Protein AF-E2CDB0-F1 (afdb_monomer_lite)

pLDDT: mean 81.94, std 14.61, range [42.41, 98.56]

Structure (mmCIF, N/CA/C/O backbone):
data_AF-E2CDB0-F1
#
_entry.id   AF-E2CDB0-F1
#
loop_
_atom_site.group_PDB
_atom_site.id
_atom_site.type_symbol
_atom_site.label_atom_id
_atom_site.label_alt_id
_atom_site.label_comp_id
_atom_site.label_asym_id
_atom_site.label_entity_id
_atom_site.label_seq_id
_atom_site.pdbx_PDB_ins_code
_atom_site.Cartn_x
_atom_site.Cartn_y
_atom_site.Cartn_z
_atom_site.occupancy
_atom_site.B_iso_or_equiv
_atom_site.auth_seq_id
_atom_site.auth_comp_id
_atom_site.auth_asym_id
_atom_site.auth_atom_id
_atom_site.pdbx_PDB_model_num
ATOM 1 N N . MET A 1 1 ? 49.237 4.835 -68.706 1.00 43.69 1 MET A N 1
ATOM 2 C CA . MET A 1 1 ? 50.693 5.049 -68.544 1.00 43.69 1 MET A CA 1
ATOM 3 C C . MET A 1 1 ? 51.095 4.538 -67.174 1.00 43.69 1 MET A C 1
ATOM 5 O O . MET A 1 1 ? 50.512 4.993 -66.194 1.00 43.69 1 MET A O 1
ATOM 9 N N . GLY A 1 2 ? 52.019 3.577 -67.104 1.00 42.41 2 GLY A N 1
ATOM 10 C CA . GLY A 1 2 ? 52.504 3.038 -65.833 1.00 42.41 2 GLY A CA 1
ATOM 11 C C . GLY A 1 2 ? 53.329 4.061 -65.054 1.00 42.41 2 GLY A C 1
ATOM 12 O O . GLY A 1 2 ? 53.995 4.917 -65.638 1.00 42.41 2 GLY A O 1
ATOM 13 N N . ILE A 1 3 ? 53.294 3.987 -63.723 1.00 48.88 3 ILE A N 1
ATOM 14 C CA . ILE A 1 3 ? 54.159 4.819 -62.881 1.00 48.88 3 ILE A CA 1
ATOM 15 C C . ILE A 1 3 ? 55.584 4.281 -63.005 1.00 48.88 3 ILE A C 1
ATOM 17 O O . ILE A 1 3 ? 55.926 3.254 -62.418 1.00 48.88 3 ILE A O 1
ATOM 21 N N . ARG A 1 4 ? 56.432 4.987 -63.754 1.00 46.09 4 ARG A N 1
ATOM 22 C CA . ARG A 1 4 ? 57.872 4.733 -63.767 1.00 46.09 4 ARG A CA 1
ATOM 23 C C . ARG A 1 4 ? 58.448 5.233 -62.445 1.00 46.09 4 ARG A C 1
ATOM 25 O O . ARG A 1 4 ? 58.632 6.432 -62.262 1.00 46.09 4 ARG A O 1
ATOM 32 N N . THR A 1 5 ? 58.697 4.329 -61.500 1.00 46.00 5 THR A N 1
ATOM 33 C CA . THR A 1 5 ? 59.447 4.672 -60.284 1.00 46.00 5 THR A CA 1
ATOM 34 C C . THR A 1 5 ? 60.906 4.825 -60.696 1.00 46.00 5 THR A C 1
ATOM 36 O O . THR A 1 5 ? 61.612 3.840 -60.847 1.00 46.00 5 THR A O 1
ATOM 39 N N . SER A 1 6 ? 61.327 6.050 -60.994 1.00 44.75 6 SER A N 1
ATOM 40 C CA . SER A 1 6 ? 62.613 6.332 -61.642 1.00 44.75 6 SER A CA 1
ATOM 41 C C . SER A 1 6 ? 63.763 6.643 -60.683 1.00 44.75 6 SER A C 1
ATOM 43 O O . SER A 1 6 ? 64.770 7.168 -61.138 1.00 44.75 6 SER A O 1
ATOM 45 N N . HIS A 1 7 ? 63.633 6.365 -59.386 1.00 45.78 7 HIS A N 1
ATOM 46 C CA . HIS A 1 7 ? 64.672 6.701 -58.413 1.00 45.78 7 HIS A CA 1
ATOM 47 C C . HIS A 1 7 ? 64.758 5.640 -57.311 1.00 45.78 7 HIS A C 1
ATOM 49 O O . HIS A 1 7 ? 64.048 5.705 -56.306 1.00 45.78 7 HIS A O 1
ATOM 55 N N . LEU A 1 8 ? 65.644 4.656 -57.478 1.00 49.94 8 LEU A N 1
ATOM 56 C CA . LEU A 1 8 ? 66.389 4.148 -56.329 1.00 49.94 8 LEU A CA 1
ATOM 57 C C . LEU A 1 8 ? 67.452 5.202 -56.009 1.00 49.94 8 LEU A C 1
ATOM 59 O O . LEU A 1 8 ? 68.507 5.224 -56.640 1.00 49.94 8 LEU A O 1
ATOM 63 N N . ASP A 1 9 ? 67.168 6.102 -55.065 1.00 53.47 9 ASP A N 1
ATOM 64 C CA . ASP A 1 9 ? 68.184 7.038 -54.581 1.00 53.47 9 ASP A CA 1
ATOM 65 C C . ASP A 1 9 ? 69.344 6.225 -54.001 1.00 53.47 9 ASP A C 1
ATOM 67 O O . ASP A 1 9 ? 69.224 5.574 -52.959 1.00 53.47 9 ASP A O 1
ATOM 71 N N . VAL A 1 10 ? 70.476 6.226 -54.709 1.00 53.28 10 VAL A N 1
ATOM 72 C CA . VAL A 1 10 ? 71.717 5.658 -54.191 1.00 53.28 10 VAL A CA 1
ATOM 73 C C . VAL A 1 10 ? 72.122 6.537 -53.021 1.00 53.28 10 VAL A C 1
ATOM 75 O O . VAL A 1 10 ? 72.591 7.660 -53.194 1.00 53.28 10 VAL A O 1
ATOM 78 N N . VAL A 1 11 ? 71.881 6.044 -51.811 1.00 52.31 11 VAL A N 1
ATOM 79 C CA . VAL A 1 11 ? 72.285 6.732 -50.589 1.00 52.31 11 VAL A CA 1
ATOM 80 C C . VAL A 1 11 ? 73.816 6.881 -50.639 1.00 52.31 11 VAL A C 1
ATOM 82 O O . VAL A 1 11 ? 74.491 5.868 -50.840 1.00 52.31 11 VAL A O 1
ATOM 85 N N . PRO A 1 12 ? 74.395 8.083 -50.443 1.00 56.91 12 PRO A N 1
ATOM 86 C CA . PRO A 1 12 ? 75.826 8.369 -50.662 1.00 56.91 12 PRO A CA 1
ATOM 87 C C . PRO A 1 12 ? 76.793 7.655 -49.695 1.00 56.91 12 PRO A C 1
ATOM 89 O O . PRO A 1 12 ? 77.958 8.014 -49.592 1.00 56.91 12 PRO A O 1
ATOM 92 N N . ILE A 1 13 ? 76.309 6.662 -48.951 1.00 55.59 13 ILE A N 1
ATOM 93 C CA . ILE A 1 13 ? 77.071 5.850 -47.998 1.00 55.59 13 ILE A CA 1
ATOM 94 C C . ILE A 1 13 ? 77.613 4.569 -48.671 1.00 55.59 13 ILE A C 1
ATOM 96 O O . ILE A 1 13 ? 78.476 3.899 -48.111 1.00 55.59 13 ILE A O 1
ATOM 100 N N . LEU A 1 14 ? 77.133 4.216 -49.871 1.00 56.69 14 LEU A N 1
ATOM 101 C CA . LEU A 1 14 ? 77.542 3.021 -50.616 1.00 56.69 14 LEU A CA 1
ATOM 102 C C . LEU A 1 14 ? 78.081 3.406 -52.000 1.00 56.69 14 LEU A C 1
ATOM 104 O O . LEU A 1 14 ? 77.301 3.643 -52.917 1.00 56.69 14 LEU A O 1
ATOM 108 N N . ASP A 1 15 ? 79.405 3.416 -52.164 1.00 68.75 15 ASP A N 1
ATOM 109 C CA . ASP A 1 15 ? 80.052 3.633 -53.470 1.00 68.75 15 ASP A CA 1
ATOM 110 C C . ASP A 1 15 ? 80.156 2.331 -54.279 1.00 68.75 15 ASP A C 1
ATOM 112 O O . ASP A 1 15 ? 79.937 2.300 -55.495 1.00 68.75 15 ASP A O 1
ATOM 116 N N . GLU A 1 16 ? 80.440 1.220 -53.595 1.00 76.38 16 GLU A N 1
ATOM 117 C CA . GLU A 1 16 ? 80.703 -0.079 -54.206 1.00 76.38 16 GLU A CA 1
ATOM 118 C C . GLU A 1 16 ? 80.021 -1.213 -53.434 1.00 76.38 16 GLU A C 1
ATOM 120 O O . GLU A 1 16 ? 79.973 -1.232 -52.205 1.00 76.38 16 GLU A O 1
ATOM 125 N N . VAL A 1 17 ? 79.516 -2.195 -54.176 1.00 71.94 17 VAL A N 1
ATOM 126 C CA . VAL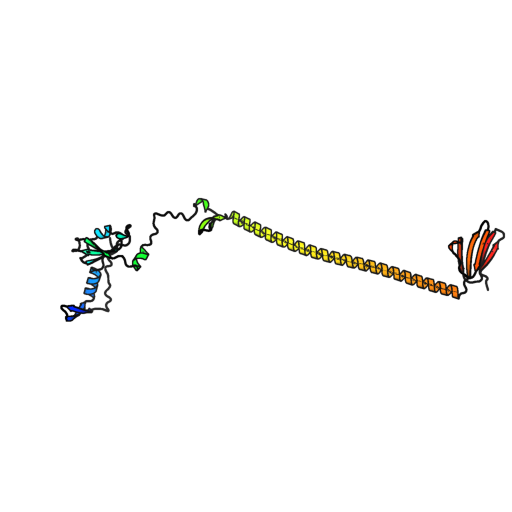 A 1 17 ? 78.989 -3.451 -53.648 1.00 71.94 17 VAL A CA 1
ATOM 127 C C . VAL A 1 17 ? 79.971 -4.560 -53.989 1.00 71.94 17 VAL A C 1
ATOM 129 O O . VAL A 1 17 ? 80.285 -4.803 -55.157 1.00 71.94 17 VAL A O 1
ATOM 132 N N . ILE A 1 18 ? 80.454 -5.241 -52.953 1.00 76.56 18 ILE A N 1
ATOM 133 C CA . ILE A 1 18 ? 81.355 -6.381 -53.085 1.00 76.56 18 ILE A CA 1
ATOM 134 C C . ILE A 1 18 ? 80.515 -7.656 -53.056 1.00 76.56 18 ILE A C 1
ATOM 136 O O . ILE A 1 18 ? 79.837 -7.946 -52.073 1.00 76.56 18 ILE A O 1
ATOM 140 N N . GLY A 1 19 ? 80.562 -8.418 -54.144 1.00 72.00 19 GLY A N 1
ATOM 141 C CA . GLY A 1 19 ? 79.905 -9.713 -54.269 1.00 72.00 19 GLY A CA 1
ATOM 142 C C . GLY A 1 19 ? 80.900 -10.828 -54.564 1.00 72.00 19 GLY A C 1
ATOM 143 O O . GLY A 1 19 ? 82.029 -10.596 -54.998 1.00 72.00 19 GLY A O 1
ATOM 144 N N . HIS A 1 20 ? 80.463 -12.067 -54.372 1.00 72.69 20 HIS A N 1
ATOM 145 C CA . HIS A 1 20 ? 81.196 -13.242 -54.829 1.00 72.69 20 HIS A CA 1
ATOM 146 C C . HIS A 1 20 ? 80.508 -13.795 -56.076 1.00 72.69 20 HIS A C 1
ATOM 148 O O . HIS A 1 20 ? 79.338 -14.165 -56.023 1.00 72.69 20 HIS A O 1
ATOM 154 N N . ALA A 1 21 ? 81.230 -13.844 -57.194 1.00 68.88 21 ALA A N 1
ATOM 155 C CA . ALA A 1 21 ? 80.777 -14.502 -58.411 1.00 68.88 21 ALA A CA 1
ATOM 156 C C . ALA A 1 21 ? 81.556 -15.804 -58.594 1.00 68.88 21 ALA A C 1
ATOM 158 O O . ALA A 1 21 ? 82.783 -15.824 -58.480 1.00 68.88 21 ALA A O 1
ATOM 159 N N . GLU A 1 22 ? 80.852 -16.889 -58.891 1.00 64.38 22 GLU A N 1
ATOM 160 C CA . GLU A 1 22 ? 81.470 -18.153 -59.270 1.00 64.38 22 GLU A CA 1
ATOM 161 C C . GLU A 1 22 ? 81.367 -18.312 -60.785 1.00 64.38 22 GLU A C 1
ATOM 163 O O . GLU A 1 22 ? 80.271 -18.334 -61.342 1.00 64.38 22 GLU A O 1
ATOM 168 N N . VAL A 1 23 ? 82.513 -18.380 -61.462 1.00 65.75 23 VAL A N 1
ATOM 169 C CA . VAL A 1 23 ? 82.574 -18.596 -62.913 1.00 65.75 23 VAL A CA 1
ATOM 170 C C . VAL A 1 23 ? 83.454 -19.811 -63.157 1.00 65.75 23 VAL A C 1
ATOM 172 O O . VAL A 1 23 ? 84.620 -19.820 -62.768 1.00 65.75 23 VAL A O 1
ATOM 175 N N . ALA A 1 24 ? 82.878 -20.847 -63.771 1.00 56.31 24 ALA A N 1
ATOM 176 C CA . ALA A 1 24 ? 83.547 -22.121 -64.052 1.00 56.31 24 ALA A CA 1
ATOM 177 C C . ALA A 1 24 ? 84.202 -22.779 -62.812 1.00 56.31 24 ALA A C 1
ATOM 179 O O . ALA A 1 24 ? 85.317 -23.283 -62.890 1.00 56.31 24 ALA A O 1
ATOM 180 N N . GLY A 1 25 ? 83.518 -22.759 -61.660 1.00 60.88 25 GLY A N 1
ATOM 181 C CA . GLY A 1 25 ? 83.974 -23.409 -60.421 1.00 60.88 25 GLY A CA 1
ATOM 182 C C . GLY A 1 25 ? 84.999 -22.618 -59.598 1.00 60.88 25 GLY A C 1
ATOM 183 O O . GLY A 1 25 ? 85.426 -23.076 -58.539 1.00 60.88 25 GLY A O 1
ATOM 184 N N . HIS A 1 26 ? 85.391 -21.419 -60.042 1.00 53.47 26 HIS A N 1
ATOM 185 C CA . HIS A 1 26 ? 86.288 -20.539 -59.295 1.00 53.47 26 HIS A CA 1
ATOM 186 C C . HIS A 1 26 ? 85.526 -19.357 -58.693 1.00 53.47 26 HIS A C 1
ATOM 188 O O . HIS A 1 26 ? 84.848 -18.609 -59.401 1.00 53.47 26 HIS A O 1
ATOM 194 N N . LYS A 1 27 ? 85.675 -19.164 -57.377 1.00 72.38 27 LYS A N 1
ATOM 195 C CA . LYS A 1 27 ? 85.090 -18.035 -56.644 1.00 72.38 27 LYS A CA 1
ATOM 196 C C . LYS A 1 27 ? 85.964 -16.798 -56.819 1.00 72.38 27 LYS A C 1
ATOM 198 O O . LYS A 1 27 ? 87.122 -16.787 -56.406 1.00 72.38 27 LYS A O 1
ATOM 203 N N . LYS A 1 28 ? 85.400 -15.750 -57.411 1.00 72.50 28 LYS A N 1
ATOM 204 C CA . LYS A 1 28 ? 86.042 -14.451 -57.609 1.00 72.50 28 LYS A CA 1
ATOM 205 C C . LYS A 1 28 ? 85.259 -13.377 -56.867 1.00 72.50 28 LYS A C 1
ATOM 207 O O . LYS A 1 28 ? 84.038 -13.295 -56.981 1.00 72.50 28 LYS A O 1
ATOM 212 N N . THR A 1 29 ? 85.965 -12.526 -56.133 1.00 73.56 29 THR A N 1
ATOM 213 C CA . THR A 1 29 ? 85.379 -11.297 -55.595 1.00 73.56 29 THR A CA 1
ATOM 214 C C . THR A 1 29 ? 85.184 -10.308 -56.738 1.00 73.56 29 THR A C 1
ATOM 216 O O . THR A 1 29 ? 86.124 -10.001 -57.474 1.00 73.56 29 THR A O 1
ATOM 219 N N . VAL A 1 30 ? 83.953 -9.842 -56.914 1.00 74.06 30 VAL A N 1
ATOM 220 C CA . VAL A 1 30 ? 83.576 -8.848 -57.915 1.00 74.06 30 VAL A CA 1
ATOM 221 C C . VAL A 1 30 ? 83.142 -7.595 -57.180 1.00 74.06 30 VAL A C 1
ATOM 223 O O . VAL A 1 30 ? 82.311 -7.652 -56.279 1.00 74.06 30 VAL A O 1
ATOM 226 N N . VAL A 1 31 ? 83.714 -6.469 -57.584 1.00 77.75 31 VAL A N 1
ATOM 227 C CA . VAL A 1 31 ? 83.335 -5.150 -57.092 1.00 77.75 31 VAL A CA 1
ATOM 228 C C . VAL A 1 31 ? 82.483 -4.493 -58.170 1.00 77.75 31 VAL A C 1
ATOM 230 O O . VAL A 1 31 ? 82.889 -4.429 -59.334 1.00 77.75 31 VAL A O 1
ATOM 233 N N . MET A 1 32 ? 81.274 -4.075 -57.808 1.00 74.81 32 MET A N 1
ATOM 234 C CA . MET A 1 32 ? 80.347 -3.384 -58.699 1.00 74.81 32 MET A CA 1
ATOM 235 C C . MET A 1 32 ? 80.022 -2.006 -58.116 1.00 74.81 32 MET A C 1
ATOM 237 O O . MET A 1 32 ? 79.610 -1.946 -56.960 1.00 74.81 32 MET A O 1
ATOM 241 N N . PRO A 1 33 ? 80.131 -0.912 -58.892 1.00 78.19 33 PRO A N 1
ATOM 242 C CA . PRO A 1 33 ? 79.673 0.396 -58.437 1.00 78.19 33 PRO A CA 1
ATOM 243 C C . PRO A 1 33 ? 78.193 0.347 -58.046 1.00 78.19 33 PRO A C 1
ATOM 245 O O . PRO A 1 33 ? 77.377 -0.200 -58.796 1.00 78.19 33 PRO A O 1
ATOM 248 N N . ALA A 1 34 ? 77.829 0.937 -56.908 1.00 69.00 34 ALA A N 1
ATOM 249 C CA . ALA A 1 34 ? 76.449 0.946 -56.421 1.00 69.00 34 ALA A CA 1
ATOM 250 C C . ALA A 1 34 ? 75.489 1.604 -57.429 1.00 69.00 34 ALA A C 1
ATOM 252 O O . ALA A 1 34 ? 74.370 1.137 -57.617 1.00 69.00 34 ALA A O 1
ATOM 253 N N . THR A 1 35 ? 75.965 2.606 -58.174 1.00 67.00 35 THR A N 1
ATOM 254 C CA . THR A 1 35 ? 75.236 3.243 -59.285 1.00 67.00 35 THR A CA 1
ATOM 255 C C . THR A 1 35 ? 74.919 2.276 -60.424 1.00 67.00 35 THR A C 1
ATOM 257 O O . THR A 1 35 ? 73.844 2.340 -61.017 1.00 67.00 35 THR A O 1
ATOM 260 N N . LYS A 1 36 ? 75.820 1.330 -60.714 1.00 69.56 36 LYS A N 1
ATOM 261 C CA . LYS A 1 36 ? 75.608 0.299 -61.735 1.00 69.56 36 LYS A CA 1
ATOM 262 C C . LYS A 1 36 ? 74.617 -0.762 -61.259 1.00 69.56 36 LYS A C 1
ATOM 264 O O . LYS A 1 36 ? 73.801 -1.214 -62.057 1.00 69.56 36 LYS A O 1
ATOM 269 N N . LEU A 1 37 ? 74.659 -1.130 -59.978 1.00 68.12 37 LEU A N 1
ATOM 270 C CA . LEU A 1 37 ? 73.678 -2.038 -59.381 1.00 68.12 37 LEU A CA 1
ATOM 271 C C . LEU A 1 37 ? 72.282 -1.402 -59.336 1.00 68.12 37 LEU A C 1
ATOM 273 O O . LEU A 1 37 ? 71.312 -2.047 -59.723 1.00 68.12 37 LEU A O 1
ATOM 277 N N . ALA A 1 38 ? 72.186 -0.136 -58.926 1.00 64.06 38 ALA A N 1
ATOM 278 C CA . ALA A 1 38 ? 70.939 0.624 -58.933 1.00 64.06 38 ALA A CA 1
ATOM 279 C C . ALA A 1 38 ? 70.366 0.734 -60.351 1.00 64.06 38 ALA A C 1
ATOM 281 O O . ALA A 1 38 ? 69.209 0.392 -60.557 1.00 64.06 38 ALA A O 1
ATOM 282 N N . ALA A 1 39 ? 71.194 1.053 -61.353 1.00 62.44 39 ALA A N 1
ATOM 283 C CA . ALA A 1 39 ? 70.768 1.057 -62.752 1.00 62.44 39 ALA A CA 1
ATOM 284 C C . ALA A 1 39 ? 70.278 -0.323 -63.239 1.00 62.44 39 ALA A C 1
ATOM 286 O O . ALA A 1 39 ? 69.342 -0.398 -64.032 1.00 62.44 39 ALA A O 1
ATOM 287 N N . GLN A 1 40 ? 70.875 -1.425 -62.768 1.00 64.06 40 GLN A N 1
ATOM 288 C CA . GLN A 1 40 ? 70.416 -2.782 -63.095 1.00 64.06 40 GLN A CA 1
ATOM 289 C C . GLN A 1 40 ? 69.112 -3.168 -62.382 1.00 64.06 40 GLN A C 1
ATOM 291 O O . GLN A 1 40 ? 68.288 -3.876 -62.963 1.00 64.06 40 GLN A O 1
ATOM 296 N N . LEU A 1 41 ? 68.913 -2.714 -61.144 1.00 63.12 41 LEU A N 1
ATOM 297 C CA . LEU A 1 41 ? 67.670 -2.904 -60.393 1.00 63.12 41 LEU A CA 1
ATOM 298 C C . LEU A 1 41 ? 66.531 -2.066 -60.984 1.00 63.12 41 LEU A C 1
ATOM 300 O O . LEU A 1 41 ? 65.440 -2.594 -61.188 1.00 63.12 41 LEU A O 1
ATOM 304 N N . ASP A 1 42 ? 66.804 -0.814 -61.349 1.00 60.22 42 ASP A N 1
ATOM 305 C CA . ASP A 1 42 ? 65.853 0.063 -62.035 1.00 60.22 42 ASP A CA 1
ATOM 306 C C . ASP A 1 42 ? 65.497 -0.471 -63.426 1.00 60.22 42 ASP A C 1
ATOM 308 O O . ASP A 1 42 ? 64.334 -0.439 -63.816 1.00 60.22 42 ASP A O 1
ATOM 312 N N . ALA A 1 43 ? 66.458 -1.049 -64.156 1.00 58.69 43 ALA A N 1
ATOM 313 C CA . ALA A 1 43 ? 66.184 -1.710 -65.433 1.00 58.69 43 ALA A CA 1
ATOM 314 C C . ALA A 1 43 ? 65.295 -2.960 -65.292 1.00 58.69 43 ALA A C 1
ATOM 316 O O . ALA A 1 43 ? 64.597 -3.327 -66.236 1.00 58.69 43 ALA A O 1
ATOM 317 N N . ARG A 1 44 ? 65.305 -3.621 -64.126 1.00 60.12 44 ARG A N 1
ATOM 318 C CA . ARG A 1 44 ? 64.445 -4.780 -63.840 1.00 60.12 44 ARG A CA 1
ATOM 319 C C . ARG A 1 44 ? 63.061 -4.400 -63.323 1.00 60.12 44 ARG A C 1
ATOM 321 O O . ARG A 1 44 ? 62.147 -5.215 -63.426 1.00 60.12 44 ARG A O 1
ATOM 328 N N . ARG A 1 45 ? 62.885 -3.193 -62.785 1.00 65.50 45 ARG A N 1
ATOM 329 C CA . ARG A 1 45 ? 61.608 -2.731 -62.234 1.00 65.50 45 ARG A CA 1
ATOM 330 C C . ARG A 1 45 ? 60.705 -2.232 -63.364 1.00 65.50 45 ARG A C 1
ATOM 332 O O . ARG A 1 45 ? 60.894 -1.138 -63.880 1.00 65.50 45 ARG A O 1
ATOM 339 N N . GLY A 1 46 ? 59.740 -3.050 -63.764 1.00 65.81 46 GLY A N 1
ATOM 340 C CA . GLY A 1 46 ? 58.728 -2.700 -64.757 1.00 65.81 46 GLY A CA 1
ATOM 341 C C . GLY A 1 46 ? 57.516 -1.970 -64.160 1.00 65.81 46 GLY A C 1
ATOM 342 O O . GLY A 1 46 ? 57.486 -1.658 -62.964 1.00 65.81 46 GLY A O 1
ATOM 343 N N . PRO A 1 47 ? 56.505 -1.674 -64.992 1.00 73.94 47 PRO A N 1
ATOM 344 C CA . PRO A 1 47 ? 55.346 -0.887 -64.601 1.00 73.94 47 PRO A CA 1
ATOM 345 C C . PRO A 1 47 ? 54.381 -1.683 -63.712 1.00 73.94 47 PRO A C 1
ATOM 347 O O . PRO A 1 47 ? 54.235 -2.901 -63.835 1.00 73.94 47 PRO A O 1
ATOM 350 N N . SER A 1 48 ? 53.657 -0.967 -62.852 1.00 74.12 48 SER A N 1
ATOM 351 C CA . SER A 1 48 ? 52.461 -1.483 -62.175 1.00 74.12 48 SER A CA 1
ATOM 352 C C . SER A 1 48 ? 51.222 -0.941 -62.884 1.00 74.12 48 SER A C 1
ATOM 354 O O . SER A 1 48 ? 50.996 0.271 -62.873 1.00 74.12 48 SER A O 1
ATOM 356 N N . LEU A 1 49 ? 50.430 -1.816 -63.503 1.00 78.50 49 LEU A N 1
ATOM 357 C CA . LEU A 1 49 ? 49.284 -1.456 -64.347 1.00 78.50 49 LEU A CA 1
ATOM 358 C C . LEU A 1 49 ? 48.004 -2.154 -63.900 1.00 78.50 49 LEU A C 1
ATOM 360 O O . LEU A 1 49 ? 48.042 -3.222 -63.286 1.00 78.50 49 LEU A O 1
ATOM 364 N N . ALA A 1 50 ? 46.863 -1.525 -64.184 1.00 72.69 50 ALA A N 1
ATOM 365 C CA . ALA A 1 50 ? 45.577 -2.061 -63.775 1.00 72.69 50 ALA A CA 1
ATOM 366 C C . ALA A 1 50 ? 45.223 -3.284 -64.627 1.00 72.69 50 ALA A C 1
ATOM 368 O O . ALA A 1 50 ? 44.863 -4.306 -64.062 1.00 72.69 50 ALA A O 1
ATOM 369 N N . THR A 1 51 ? 45.402 -3.238 -65.947 1.00 83.38 51 THR A N 1
ATOM 370 C CA . THR A 1 51 ? 44.982 -4.328 -66.850 1.00 83.38 51 THR A CA 1
ATOM 371 C C . THR A 1 51 ? 46.137 -4.928 -67.650 1.00 83.38 51 THR A C 1
ATOM 373 O O . THR A 1 51 ? 47.160 -4.278 -67.875 1.00 83.38 51 THR A O 1
ATOM 376 N N . LEU A 1 52 ? 45.976 -6.172 -68.116 1.00 85.19 52 LEU A N 1
ATOM 377 C CA . LEU A 1 52 ? 46.966 -6.811 -68.992 1.00 85.19 52 LEU A CA 1
ATOM 378 C C . LEU A 1 52 ? 47.063 -6.096 -70.348 1.00 85.19 52 LEU A C 1
ATOM 380 O O . LEU A 1 52 ? 48.153 -5.956 -70.888 1.00 85.19 52 LEU A O 1
ATOM 384 N N . ALA A 1 53 ? 45.946 -5.577 -70.862 1.00 87.12 53 ALA A N 1
ATOM 385 C CA . ALA A 1 53 ? 45.919 -4.843 -72.126 1.00 87.12 53 ALA A CA 1
ATOM 386 C C . ALA A 1 53 ? 46.768 -3.559 -72.078 1.00 87.12 53 ALA A C 1
ATOM 388 O O . ALA A 1 53 ? 47.466 -3.236 -73.037 1.00 87.12 53 ALA A O 1
ATOM 389 N N . GLU A 1 54 ? 46.754 -2.840 -70.950 1.00 86.69 54 GLU A N 1
ATOM 390 C CA . GLU A 1 54 ? 47.637 -1.685 -70.749 1.00 86.69 54 GLU A CA 1
ATOM 391 C C . GLU A 1 54 ? 49.109 -2.094 -70.736 1.00 86.69 54 GLU A C 1
ATOM 393 O O . GLU A 1 54 ? 49.950 -1.363 -71.255 1.00 86.69 54 GLU A O 1
ATOM 398 N N . LEU A 1 55 ? 49.421 -3.254 -70.151 1.00 87.62 55 LEU A N 1
ATOM 399 C CA . LEU A 1 55 ? 50.782 -3.773 -70.114 1.00 87.62 55 LEU A CA 1
ATOM 400 C C . LEU A 1 55 ? 51.267 -4.185 -71.507 1.00 87.62 55 LEU A C 1
ATOM 402 O O . LEU A 1 55 ? 52.384 -3.854 -71.891 1.00 87.62 55 LEU A O 1
ATOM 406 N N . GLU A 1 56 ? 50.426 -4.864 -72.283 1.00 87.88 56 GLU A N 1
ATOM 407 C CA . GLU A 1 56 ? 50.732 -5.261 -73.661 1.00 87.88 56 GLU A CA 1
ATOM 408 C C . GLU A 1 56 ? 50.922 -4.059 -74.596 1.00 87.88 56 GLU A C 1
ATOM 410 O O . GLU A 1 56 ? 51.698 -4.149 -75.546 1.00 87.88 56 GLU A O 1
ATOM 415 N N . ALA A 1 57 ? 50.270 -2.929 -74.308 1.00 87.81 57 ALA A N 1
ATOM 416 C CA . ALA A 1 57 ? 50.480 -1.674 -75.025 1.00 87.81 57 ALA A CA 1
ATOM 417 C C . ALA A 1 57 ? 51.770 -0.938 -74.605 1.00 87.81 57 ALA A C 1
ATOM 419 O O . ALA A 1 57 ? 52.315 -0.164 -75.391 1.00 87.81 57 ALA A O 1
ATOM 420 N N . ASP A 1 58 ? 52.272 -1.170 -73.388 1.00 85.69 58 ASP A N 1
ATOM 421 C CA . ASP A 1 58 ? 53.459 -0.517 -72.827 1.00 85.69 58 ASP A CA 1
ATOM 422 C C . ASP A 1 58 ? 54.715 -1.380 -73.062 1.00 85.69 58 ASP A C 1
ATOM 424 O O . ASP A 1 58 ? 55.166 -2.148 -72.205 1.00 85.69 58 ASP A O 1
ATOM 428 N N . LEU A 1 59 ? 55.260 -1.305 -74.284 1.00 85.12 59 LEU A N 1
ATOM 429 C CA . LEU A 1 59 ? 56.419 -2.100 -74.724 1.00 85.12 59 LEU A CA 1
ATOM 430 C C . LEU A 1 59 ? 57.765 -1.378 -74.594 1.00 85.12 59 LEU A C 1
ATOM 432 O O . LEU A 1 59 ? 58.796 -1.984 -74.881 1.00 85.12 59 LEU A O 1
ATOM 436 N N . ASP A 1 60 ? 57.793 -0.131 -74.125 1.00 84.06 60 ASP A N 1
ATOM 437 C CA . ASP A 1 60 ? 59.006 0.703 -74.064 1.00 84.06 60 ASP A CA 1
ATOM 438 C C . ASP A 1 60 ? 59.997 0.279 -72.959 1.00 84.06 60 ASP A C 1
ATOM 440 O O . ASP A 1 60 ? 60.998 0.948 -72.688 1.00 84.06 60 ASP A O 1
ATOM 444 N N . TRP A 1 61 ? 59.778 -0.886 -72.355 1.00 82.50 61 TRP A N 1
ATOM 445 C CA . TRP A 1 61 ? 60.611 -1.471 -71.313 1.00 82.50 61 TRP A CA 1
ATOM 446 C C . TRP A 1 61 ? 61.678 -2.390 -71.904 1.00 82.50 61 TRP A C 1
ATOM 448 O O . TRP A 1 61 ? 61.450 -3.092 -72.887 1.00 82.50 61 TRP A O 1
ATOM 458 N N . GLY A 1 62 ? 62.867 -2.377 -71.301 1.00 78.31 62 GLY A N 1
ATOM 459 C CA . GLY A 1 62 ? 63.962 -3.251 -71.714 1.00 78.31 62 GLY A CA 1
ATOM 460 C C . GLY A 1 62 ? 63.653 -4.734 -71.491 1.00 78.31 62 GLY A C 1
ATOM 461 O O . GLY A 1 62 ? 62.789 -5.101 -70.690 1.00 78.31 62 GLY A O 1
ATOM 462 N N . GLU A 1 63 ? 64.399 -5.594 -72.182 1.00 82.06 63 GLU A N 1
ATOM 463 C CA . GLU A 1 63 ? 64.311 -7.040 -71.992 1.00 82.06 63 GLU A CA 1
ATOM 464 C C . GLU A 1 63 ? 64.567 -7.419 -70.526 1.00 82.06 63 GLU A C 1
ATOM 466 O O . GLU A 1 63 ? 65.505 -6.936 -69.890 1.00 82.06 63 GLU A O 1
ATOM 471 N N . GLY A 1 64 ? 63.734 -8.309 -69.988 1.00 77.69 64 GLY A N 1
ATOM 472 C CA . GLY A 1 64 ? 63.839 -8.790 -68.615 1.00 77.69 64 GLY A CA 1
ATOM 473 C C . GLY A 1 64 ? 63.186 -7.893 -67.562 1.00 77.69 64 GLY A C 1
ATOM 474 O O . GLY A 1 64 ? 63.217 -8.267 -66.390 1.00 77.69 64 GLY A O 1
ATOM 475 N N . ALA A 1 65 ? 62.574 -6.765 -67.945 1.00 82.75 65 ALA A N 1
ATOM 476 C CA . ALA A 1 65 ? 61.769 -5.955 -67.032 1.00 82.75 65 ALA A CA 1
ATOM 477 C C . ALA A 1 65 ? 60.591 -6.764 -66.464 1.00 82.75 65 ALA A C 1
ATOM 479 O O . ALA A 1 65 ? 59.993 -7.574 -67.177 1.00 82.75 65 ALA A O 1
ATOM 480 N N . GLU A 1 66 ? 60.251 -6.541 -65.193 1.00 85.69 66 GLU A N 1
ATOM 481 C CA . GLU A 1 66 ? 59.154 -7.224 -64.499 1.00 85.69 66 GLU A CA 1
ATOM 482 C C . GLU A 1 66 ? 58.016 -6.264 -64.159 1.00 85.69 66 GLU A C 1
ATOM 484 O O . GLU A 1 66 ? 58.196 -5.323 -63.390 1.00 85.69 66 GLU A O 1
ATOM 489 N N . ALA A 1 67 ? 56.833 -6.515 -64.708 1.00 85.19 67 ALA A N 1
ATOM 490 C CA . ALA A 1 67 ? 55.630 -5.727 -64.488 1.00 85.19 67 ALA A CA 1
ATOM 491 C C . ALA A 1 67 ? 54.638 -6.439 -63.571 1.00 85.19 67 ALA A C 1
ATOM 493 O O . ALA A 1 67 ? 54.611 -7.670 -63.493 1.00 85.19 67 ALA A O 1
ATOM 494 N N . LYS A 1 68 ? 53.764 -5.660 -62.933 1.00 86.31 68 LYS A N 1
ATOM 495 C CA . LYS A 1 68 ? 52.659 -6.169 -62.112 1.00 86.31 68 LYS A CA 1
ATOM 496 C C . LYS A 1 68 ? 51.318 -5.735 -62.697 1.00 86.31 68 LYS A C 1
ATOM 498 O O . LYS A 1 68 ? 51.106 -4.543 -62.910 1.00 86.31 68 LYS A O 1
ATOM 503 N N . VAL A 1 69 ? 50.401 -6.685 -62.883 1.00 84.31 69 VAL A N 1
ATOM 504 C CA . VAL A 1 69 ? 49.003 -6.428 -63.274 1.00 84.31 69 VAL A CA 1
ATOM 505 C C . VAL A 1 69 ? 48.089 -6.742 -62.094 1.00 84.31 69 VAL A C 1
ATOM 507 O O . VAL A 1 69 ? 48.029 -7.900 -61.675 1.00 84.31 69 VAL A O 1
ATOM 510 N N . TRP A 1 70 ? 47.392 -5.737 -61.553 1.00 81.38 70 TRP A N 1
ATOM 511 C CA . TRP A 1 70 ? 46.667 -5.846 -60.272 1.00 81.38 70 TRP A CA 1
ATOM 512 C C . TRP A 1 70 ? 45.140 -5.710 -60.355 1.00 81.38 70 TRP A C 1
ATOM 514 O O . TRP A 1 70 ? 44.441 -6.275 -59.515 1.00 81.38 70 TRP A O 1
ATOM 524 N N . GLY A 1 71 ? 44.613 -4.993 -61.348 1.00 70.44 71 GLY A N 1
ATOM 525 C CA . GLY A 1 71 ? 43.207 -4.576 -61.433 1.00 70.44 71 GLY A CA 1
ATOM 526 C C . GLY A 1 71 ? 42.424 -5.159 -62.612 1.00 70.44 71 GLY A C 1
ATOM 527 O O . GLY A 1 71 ? 41.367 -4.631 -62.945 1.00 70.44 71 GLY A O 1
ATOM 528 N N . ASP A 1 72 ? 42.938 -6.204 -63.268 1.00 79.50 72 ASP A N 1
ATOM 529 C CA . ASP A 1 72 ? 42.259 -6.833 -64.399 1.00 79.50 72 ASP A CA 1
ATOM 530 C C . ASP A 1 72 ? 40.997 -7.552 -63.900 1.00 79.50 72 ASP A C 1
ATOM 532 O O . ASP A 1 72 ? 41.031 -8.226 -62.863 1.00 79.50 72 ASP A O 1
ATOM 536 N N . ALA A 1 73 ? 39.885 -7.402 -64.626 1.00 73.38 73 ALA A N 1
ATOM 537 C CA . ALA A 1 73 ? 38.614 -8.034 -64.274 1.00 73.38 73 ALA A CA 1
ATOM 538 C C . ALA A 1 73 ? 38.748 -9.565 -64.207 1.00 73.38 73 ALA A C 1
ATOM 540 O O . ALA A 1 73 ? 38.101 -10.219 -63.390 1.00 73.38 73 ALA A O 1
ATOM 541 N N . SER A 1 74 ? 39.643 -10.135 -65.020 1.00 79.19 74 SER A N 1
ATOM 542 C CA . SER A 1 74 ? 39.913 -11.566 -65.048 1.00 79.19 74 SER A CA 1
ATOM 543 C C . SER A 1 74 ? 41.015 -11.931 -64.044 1.00 79.19 74 SER A C 1
ATOM 545 O O . SER A 1 74 ? 42.139 -11.426 -64.100 1.00 79.19 74 SER A O 1
ATOM 547 N N . SER A 1 75 ? 40.713 -12.814 -63.086 1.00 75.50 75 SER A N 1
ATOM 548 C CA . SER A 1 75 ? 41.656 -13.214 -62.024 1.00 75.50 75 SER A CA 1
ATOM 549 C C . SER A 1 75 ? 42.894 -13.956 -62.537 1.00 75.50 75 SER A C 1
ATOM 551 O O . SER A 1 75 ? 43.967 -13.843 -61.948 1.00 75.50 75 SER A O 1
ATOM 553 N N . ASP A 1 76 ? 42.783 -14.652 -63.663 1.00 80.88 76 ASP A N 1
ATOM 554 C CA . ASP A 1 76 ? 43.874 -15.341 -64.357 1.00 80.88 76 ASP A CA 1
ATOM 555 C C . ASP A 1 76 ? 44.878 -14.387 -65.030 1.00 80.88 76 ASP A C 1
ATOM 557 O O . ASP A 1 76 ? 46.044 -14.752 -65.197 1.00 80.88 76 ASP A O 1
ATOM 561 N N . LYS A 1 77 ? 44.463 -13.156 -65.351 1.00 82.69 77 LYS A N 1
ATOM 562 C CA . LYS A 1 77 ? 45.315 -12.113 -65.947 1.00 82.69 77 LYS A CA 1
ATOM 563 C C . LYS A 1 77 ? 46.062 -11.275 -64.908 1.00 82.69 77 LYS A C 1
ATOM 565 O O . LYS A 1 77 ? 47.007 -10.568 -65.260 1.00 82.69 77 LYS A O 1
ATOM 570 N N . ARG A 1 78 ? 45.710 -11.381 -63.624 1.00 85.44 78 ARG A N 1
ATOM 571 C CA . ARG A 1 78 ? 46.437 -10.727 -62.525 1.00 85.44 78 ARG A CA 1
ATOM 572 C C . ARG A 1 78 ? 47.703 -11.516 -62.175 1.00 85.44 78 ARG A C 1
ATOM 574 O O . ARG A 1 78 ? 47.675 -12.739 -62.005 1.00 85.44 78 ARG A O 1
ATOM 581 N N . GLY A 1 79 ? 48.847 -10.841 -62.094 1.00 86.69 79 GLY A N 1
ATOM 582 C CA . GLY A 1 79 ? 50.129 -11.521 -61.896 1.00 86.69 79 GLY A CA 1
ATOM 583 C C . GLY A 1 79 ? 51.360 -10.672 -62.176 1.00 86.69 79 GLY A C 1
ATOM 584 O O . GLY A 1 79 ? 51.266 -9.483 -62.488 1.00 86.69 79 GLY A O 1
ATOM 585 N N . ILE A 1 80 ? 52.519 -11.320 -62.071 1.00 87.56 80 ILE A N 1
ATOM 586 C CA . ILE A 1 80 ? 53.810 -10.758 -62.463 1.00 87.56 80 ILE A CA 1
ATOM 587 C C . ILE A 1 80 ? 54.128 -11.209 -63.888 1.00 87.56 80 ILE A C 1
ATOM 589 O O . ILE A 1 80 ? 53.999 -12.391 -64.223 1.00 87.56 80 ILE A O 1
ATOM 593 N N . TYR A 1 81 ? 54.575 -10.269 -64.713 1.00 90.56 81 TYR A N 1
ATOM 594 C CA . TYR A 1 81 ? 54.913 -10.475 -66.115 1.00 90.56 81 TYR A CA 1
ATOM 595 C C . TYR A 1 81 ? 56.351 -10.060 -66.384 1.00 90.56 81 TYR A C 1
ATOM 597 O O . TYR A 1 81 ? 56.829 -9.092 -65.805 1.00 90.56 81 TYR A O 1
ATOM 605 N N . ARG A 1 82 ? 57.035 -10.757 -67.291 1.00 90.12 82 ARG A N 1
ATOM 606 C CA . ARG A 1 82 ? 58.394 -10.428 -67.723 1.00 90.12 82 ARG A CA 1
ATOM 607 C C . ARG A 1 82 ? 58.424 -10.056 -69.198 1.00 90.12 82 ARG A C 1
ATOM 609 O O . ARG A 1 82 ? 57.844 -10.766 -70.023 1.00 90.12 82 ARG A O 1
ATOM 616 N N . LYS A 1 83 ? 59.118 -8.966 -69.519 1.00 89.88 83 LYS A N 1
ATOM 617 C CA . LYS A 1 83 ? 59.329 -8.497 -70.888 1.00 89.88 83 LYS A CA 1
ATOM 618 C C . LYS A 1 83 ? 60.363 -9.365 -71.602 1.00 89.88 83 LYS A C 1
ATOM 620 O O . LYS A 1 83 ? 61.455 -9.578 -71.078 1.00 89.88 83 LYS A O 1
ATOM 625 N N . SER A 1 84 ? 60.050 -9.810 -72.813 1.00 88.19 84 SER A N 1
ATOM 626 C CA . SER A 1 84 ? 61.020 -10.330 -73.781 1.00 88.19 84 SER A CA 1
ATOM 627 C C . SER A 1 84 ? 61.220 -9.334 -74.927 1.00 88.19 84 SER A C 1
ATOM 629 O O . SER A 1 84 ? 60.292 -8.598 -75.277 1.00 88.19 84 SER A O 1
ATOM 631 N N . GLY A 1 85 ? 62.415 -9.318 -75.519 1.00 83.75 85 GLY A N 1
ATOM 632 C CA . GLY A 1 85 ? 62.769 -8.413 -76.617 1.00 83.75 85 GLY A CA 1
ATOM 633 C C . GLY A 1 85 ? 63.189 -7.007 -76.174 1.00 83.75 85 GLY A C 1
ATOM 634 O O . GLY A 1 85 ? 63.017 -6.614 -75.021 1.00 83.75 85 GLY A O 1
ATOM 635 N N . VAL A 1 86 ? 63.784 -6.263 -77.109 1.00 80.56 86 VAL A N 1
ATOM 636 C CA . VAL A 1 86 ? 64.286 -4.898 -76.886 1.00 80.56 86 VAL A CA 1
ATOM 637 C C . VAL A 1 86 ? 63.143 -3.901 -76.665 1.00 80.56 86 VAL A C 1
ATOM 639 O O . VAL A 1 86 ? 62.028 -4.124 -77.127 1.00 80.56 86 VAL A O 1
ATOM 642 N N . SER A 1 87 ? 63.433 -2.782 -75.996 1.00 82.75 87 SER A N 1
ATOM 643 C CA . SER A 1 87 ? 62.475 -1.684 -75.780 1.00 82.75 87 SER A CA 1
ATOM 644 C C . SER A 1 87 ? 61.784 -1.267 -77.090 1.00 82.75 87 SER A C 1
ATOM 646 O O . SER A 1 87 ? 62.437 -1.118 -78.126 1.00 82.75 87 SER A O 1
ATOM 648 N N . GLY A 1 88 ? 60.455 -1.145 -77.045 1.00 83.12 88 GLY A N 1
ATOM 649 C CA . GLY A 1 88 ? 59.583 -0.856 -78.188 1.00 83.12 88 GLY A CA 1
ATOM 650 C C . GLY A 1 88 ? 59.174 -2.085 -79.016 1.00 83.12 88 GLY A C 1
ATOM 651 O O . GLY A 1 88 ? 58.404 -1.953 -79.965 1.00 83.12 88 GLY A O 1
ATOM 652 N N . GLN A 1 89 ? 59.669 -3.287 -78.693 1.00 81.38 89 GLN A N 1
ATOM 653 C CA . GLN A 1 89 ? 59.365 -4.543 -79.397 1.00 81.38 89 GLN A CA 1
ATOM 654 C C . GLN A 1 89 ? 59.199 -5.719 -78.421 1.00 81.38 89 GLN A C 1
ATOM 656 O O . GLN A 1 89 ? 59.562 -5.632 -77.256 1.00 81.38 89 GLN A O 1
ATOM 661 N N . GLY A 1 90 ? 58.665 -6.856 -78.881 1.00 88.56 90 GLY A N 1
ATOM 662 C CA . GLY A 1 90 ? 58.542 -8.100 -78.102 1.00 88.56 90 GLY A CA 1
ATOM 663 C C . GLY A 1 90 ? 57.244 -8.215 -77.292 1.00 88.56 90 GLY A C 1
ATOM 664 O O . GLY A 1 90 ? 56.279 -7.515 -77.575 1.00 88.56 90 GLY A O 1
ATOM 665 N N . GLN A 1 91 ? 57.202 -9.091 -76.282 1.00 90.31 91 GLN A N 1
ATOM 666 C CA . GLN A 1 91 ? 55.963 -9.437 -75.559 1.00 90.31 91 GLN A CA 1
ATOM 667 C C . GLN A 1 91 ? 56.161 -9.494 -74.040 1.00 90.31 91 GLN A C 1
ATOM 669 O O . GLN A 1 91 ? 57.289 -9.552 -73.552 1.00 90.31 91 GLN A O 1
ATOM 674 N N . TRP A 1 92 ? 55.059 -9.471 -73.294 1.00 91.50 92 TRP A N 1
ATOM 675 C CA . TRP A 1 92 ? 55.031 -9.702 -71.852 1.00 91.50 92 TRP A CA 1
ATOM 676 C C . TRP A 1 92 ? 54.541 -11.124 -71.579 1.00 91.50 92 TRP A C 1
ATOM 678 O O . TRP A 1 92 ? 53.484 -11.519 -72.054 1.00 91.50 92 TRP A O 1
ATOM 688 N N . THR A 1 93 ? 55.305 -11.914 -70.825 1.00 91.88 93 THR A N 1
ATOM 689 C CA . THR A 1 93 ? 54.928 -13.292 -70.463 1.00 91.88 93 THR A CA 1
ATOM 690 C C . THR A 1 93 ? 54.695 -13.393 -68.967 1.00 91.88 93 THR A C 1
ATOM 692 O O . THR A 1 93 ? 55.524 -12.928 -68.187 1.00 91.88 93 THR A O 1
ATOM 695 N N . ARG A 1 94 ? 53.593 -14.016 -68.544 1.00 91.44 94 ARG A N 1
ATOM 696 C CA . ARG A 1 94 ? 53.304 -14.227 -67.121 1.00 91.44 94 ARG A CA 1
ATOM 697 C C . ARG A 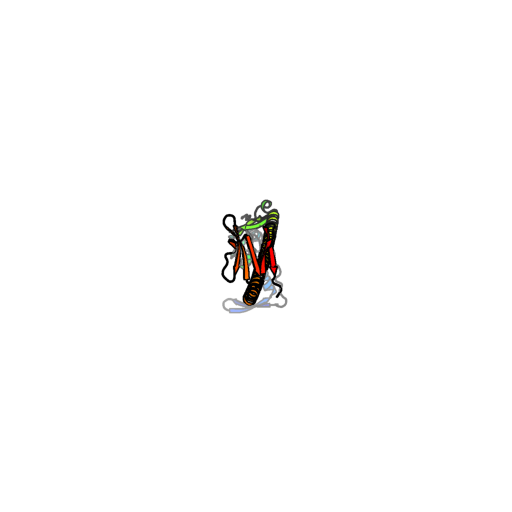1 94 ? 54.321 -15.194 -66.515 1.00 91.44 94 ARG A C 1
ATOM 699 O O . ARG A 1 94 ? 54.513 -16.290 -67.033 1.00 91.44 94 ARG A O 1
ATOM 706 N N . ILE A 1 95 ? 54.943 -14.797 -65.409 1.00 89.00 95 ILE A N 1
ATOM 707 C CA . ILE A 1 95 ? 55.958 -15.597 -64.705 1.00 89.00 95 ILE A CA 1
ATOM 708 C C . ILE A 1 95 ? 55.511 -16.063 -63.315 1.00 89.00 95 ILE A C 1
ATOM 710 O O . ILE A 1 95 ? 56.171 -16.914 -62.726 1.00 89.00 95 ILE A O 1
ATOM 714 N N . GLY A 1 96 ? 54.397 -15.546 -62.790 1.00 85.81 96 GLY A N 1
ATOM 715 C CA . GLY A 1 96 ? 53.860 -15.997 -61.508 1.00 85.81 96 GLY A CA 1
ATOM 716 C C . GLY A 1 96 ? 52.628 -15.225 -61.028 1.00 85.81 96 GLY A C 1
ATOM 717 O O . GLY A 1 96 ? 52.222 -14.238 -61.658 1.00 85.81 96 GLY A O 1
ATOM 718 N N . PRO A 1 97 ? 52.013 -15.677 -59.920 1.00 83.81 97 PRO A N 1
ATOM 719 C CA . PRO A 1 97 ? 50.956 -14.936 -59.239 1.00 83.81 97 PRO A CA 1
ATOM 720 C C . PRO A 1 97 ? 51.509 -13.658 -58.588 1.00 83.81 97 PRO A C 1
ATOM 722 O O . PRO A 1 97 ? 52.720 -13.506 -58.414 1.00 83.81 97 PRO A O 1
ATOM 725 N N . LEU A 1 98 ? 50.619 -12.732 -58.222 1.00 78.94 98 LEU A N 1
ATOM 726 C CA . LEU A 1 98 ? 51.002 -11.606 -57.370 1.00 78.94 98 LEU A CA 1
ATOM 727 C C . LEU A 1 98 ? 51.377 -12.117 -55.966 1.00 78.94 98 LEU A C 1
ATOM 729 O O . LEU A 1 98 ? 50.747 -13.062 -55.487 1.00 78.94 98 LEU A O 1
ATOM 733 N N . PRO A 1 99 ? 52.363 -11.506 -55.290 1.00 73.25 99 PRO A N 1
ATOM 734 C CA . PRO A 1 99 ? 52.657 -11.802 -53.891 1.00 73.25 99 PRO A CA 1
ATOM 735 C C . PRO A 1 99 ? 51.431 -11.536 -53.005 1.00 73.25 99 PRO A C 1
ATOM 737 O O . PRO A 1 99 ? 50.694 -10.582 -53.248 1.00 73.25 99 PRO A O 1
ATOM 740 N N . GLU A 1 100 ? 51.224 -12.337 -51.955 1.00 58.75 100 GLU A N 1
ATOM 741 C CA . GLU A 1 100 ? 50.033 -12.262 -51.084 1.00 58.75 100 GLU A CA 1
ATOM 742 C C . GLU A 1 100 ? 49.806 -10.876 -50.458 1.00 58.75 100 GLU A C 1
ATOM 744 O O . GLU A 1 100 ? 48.667 -10.450 -50.284 1.00 58.75 100 GLU A O 1
ATOM 749 N N . THR A 1 101 ? 50.876 -10.122 -50.200 1.00 57.50 101 THR A N 1
ATOM 750 C CA . THR A 1 101 ? 50.801 -8.745 -49.687 1.00 57.50 101 THR A CA 1
ATOM 751 C C . THR A 1 101 ? 50.149 -7.761 -50.663 1.00 57.50 101 THR A C 1
ATOM 753 O O . THR A 1 101 ? 49.616 -6.744 -50.227 1.00 57.50 101 THR A O 1
ATOM 756 N N . ASP A 1 102 ? 50.163 -8.059 -51.966 1.00 56.28 102 ASP A N 1
ATOM 757 C CA . ASP A 1 102 ? 49.567 -7.222 -53.014 1.00 56.28 102 ASP A CA 1
ATOM 758 C C . ASP A 1 102 ? 48.073 -7.563 -53.249 1.00 56.28 102 ASP A C 1
ATOM 760 O O . ASP A 1 102 ? 47.356 -6.791 -53.889 1.00 56.28 102 ASP A O 1
ATOM 764 N N . ILE A 1 103 ? 47.565 -8.680 -52.700 1.00 56.22 103 ILE A N 1
ATOM 765 C CA . ILE A 1 103 ? 46.162 -9.122 -52.852 1.00 56.22 103 ILE A CA 1
ATOM 766 C C . ILE A 1 103 ? 45.199 -8.227 -52.056 1.00 56.22 103 ILE A C 1
ATOM 768 O O . ILE A 1 103 ? 44.086 -7.961 -52.519 1.00 56.22 103 ILE A O 1
ATOM 772 N N . THR A 1 104 ? 45.629 -7.688 -50.912 1.00 52.56 104 THR A N 1
ATOM 773 C CA . THR A 1 104 ? 44.818 -6.826 -50.029 1.00 52.56 104 THR A CA 1
ATOM 774 C C . THR A 1 104 ? 44.352 -5.540 -50.719 1.00 52.56 104 THR A C 1
ATOM 776 O O . THR A 1 104 ? 43.288 -5.017 -50.404 1.00 52.56 104 THR A O 1
ATOM 779 N N . HIS A 1 105 ? 45.106 -5.055 -51.712 1.00 51.19 105 HIS A N 1
ATOM 780 C CA . HIS A 1 105 ? 44.738 -3.885 -52.516 1.00 51.19 105 HIS A CA 1
ATOM 781 C C . HIS A 1 105 ? 43.647 -4.181 -53.564 1.00 51.19 105 HIS A C 1
ATOM 783 O O . HIS A 1 105 ? 43.090 -3.251 -54.147 1.00 51.19 105 HIS A O 1
ATOM 789 N N . SER A 1 106 ? 43.342 -5.461 -53.814 1.00 49.47 106 SER A N 1
ATOM 790 C CA . SER A 1 106 ? 42.382 -5.921 -54.829 1.00 49.47 106 SER A CA 1
ATOM 791 C C . SER A 1 106 ? 40.993 -6.265 -54.283 1.00 49.47 106 SER A C 1
ATOM 793 O O . SER A 1 106 ? 40.139 -6.707 -55.051 1.00 49.47 106 SER A O 1
ATOM 795 N N . LEU A 1 107 ? 40.740 -6.033 -52.988 1.00 53.84 107 LEU A N 1
ATOM 796 C CA . LEU A 1 107 ? 39.407 -6.121 -52.382 1.00 53.84 107 LEU A CA 1
ATOM 797 C C . LEU A 1 107 ? 38.526 -4.955 -52.870 1.00 53.84 107 LEU A C 1
ATOM 799 O O . LEU A 1 107 ? 38.154 -4.064 -52.110 1.00 53.84 107 LEU A O 1
ATOM 803 N N . ARG A 1 108 ? 38.201 -4.939 -54.165 1.00 54.19 108 ARG A N 1
ATOM 804 C CA . ARG A 1 108 ? 36.996 -4.264 -54.643 1.00 54.19 108 ARG A CA 1
ATOM 805 C C . ARG A 1 108 ? 35.811 -5.131 -54.249 1.00 54.19 108 ARG A C 1
ATOM 807 O O . ARG A 1 108 ? 35.802 -6.330 -54.524 1.00 54.19 108 ARG A O 1
ATOM 814 N N . VAL A 1 109 ? 34.833 -4.506 -53.603 1.00 54.03 109 VAL A N 1
ATOM 815 C CA . VAL A 1 109 ? 33.492 -5.074 -53.459 1.00 54.03 109 VAL A CA 1
ATOM 816 C C . VAL A 1 109 ? 32.980 -5.353 -54.881 1.00 54.03 109 VAL A C 1
ATOM 818 O O . VAL A 1 109 ? 33.107 -4.462 -55.722 1.00 54.03 109 VAL A O 1
ATOM 821 N N . PRO A 1 110 ? 32.504 -6.569 -55.200 1.00 52.62 110 PRO A N 1
ATOM 822 C CA . PRO A 1 110 ? 31.935 -6.865 -56.511 1.00 52.62 110 PRO A CA 1
ATOM 823 C C . PRO A 1 110 ? 30.795 -5.888 -56.822 1.00 52.62 110 PRO A C 1
ATOM 825 O O . PRO A 1 110 ? 29.847 -5.796 -56.049 1.00 52.62 110 PRO A O 1
ATOM 828 N N . ASP A 1 111 ? 30.873 -5.178 -57.950 1.00 54.88 111 ASP A N 1
ATOM 829 C CA . ASP A 1 111 ? 29.846 -4.211 -58.379 1.00 54.88 111 ASP A CA 1
ATOM 830 C C . ASP A 1 111 ? 28.524 -4.889 -58.823 1.00 54.88 111 ASP A C 1
ATOM 832 O O . ASP A 1 111 ? 27.558 -4.203 -59.151 1.00 54.88 111 ASP A O 1
ATOM 836 N N . GLU A 1 112 ? 28.460 -6.229 -58.846 1.00 49.78 112 GLU A N 1
ATOM 837 C CA . GLU A 1 112 ? 27.336 -6.994 -59.417 1.00 49.78 112 GLU A CA 1
ATOM 838 C C . GLU A 1 112 ? 26.405 -7.659 -58.393 1.00 49.78 112 GLU A C 1
ATOM 840 O O . GLU A 1 112 ? 25.310 -8.078 -58.763 1.00 49.78 112 GLU A O 1
ATOM 845 N N . GLU A 1 113 ? 26.761 -7.704 -57.106 1.00 49.94 113 GLU A N 1
ATOM 846 C CA . GLU A 1 113 ? 25.783 -8.024 -56.065 1.00 49.94 113 GLU A CA 1
ATOM 847 C C . GLU A 1 113 ? 25.252 -6.715 -55.502 1.00 49.94 113 GLU A C 1
ATOM 849 O O . GLU A 1 113 ? 25.890 -6.044 -54.690 1.00 49.94 113 GLU A O 1
ATOM 854 N N . THR A 1 114 ? 24.049 -6.345 -55.941 1.00 48.59 114 THR A N 1
ATOM 855 C CA . THR A 1 114 ? 23.217 -5.375 -55.231 1.00 48.59 114 THR A CA 1
ATOM 856 C C . THR A 1 114 ? 22.838 -6.014 -53.902 1.00 48.59 114 THR A C 1
ATOM 858 O O . THR A 1 114 ? 21.749 -6.544 -53.708 1.00 48.59 114 THR A O 1
ATOM 861 N N . ILE A 1 115 ? 23.773 -5.987 -52.956 1.00 53.44 115 ILE A N 1
ATOM 862 C CA . ILE A 1 115 ? 23.417 -6.008 -51.556 1.00 53.44 115 ILE A CA 1
ATOM 863 C C . ILE A 1 115 ? 22.656 -4.687 -51.415 1.00 53.44 115 ILE A C 1
ATOM 865 O O . ILE A 1 115 ? 23.249 -3.611 -51.344 1.00 53.44 115 ILE A O 1
ATOM 869 N N . GLU A 1 116 ? 21.331 -4.735 -51.492 1.00 58.41 116 GLU A N 1
ATOM 870 C CA . GLU A 1 116 ? 20.479 -3.717 -50.896 1.00 58.41 116 GLU A CA 1
ATOM 871 C C . GLU A 1 116 ? 20.276 -4.162 -49.446 1.00 58.41 116 GLU A C 1
ATOM 873 O O . GLU A 1 116 ? 19.194 -4.641 -49.114 1.00 58.41 116 GLU A O 1
ATOM 878 N N . PRO A 1 117 ? 21.300 -4.104 -48.558 1.00 66.75 117 PRO A N 1
ATOM 879 C CA . PRO A 1 117 ? 21.110 -4.622 -47.216 1.00 66.75 117 PRO A CA 1
ATOM 880 C C . PRO A 1 117 ? 20.086 -3.762 -46.488 1.00 66.75 117 PRO A C 1
ATOM 882 O O . PRO A 1 117 ? 19.483 -4.241 -45.552 1.00 66.75 117 PRO A O 1
ATOM 885 N N . PHE A 1 118 ? 19.882 -2.505 -46.902 1.00 73.00 118 PHE A N 1
ATOM 886 C CA . PHE A 1 118 ? 19.044 -1.546 -46.203 1.00 73.00 118 PHE A CA 1
ATOM 887 C C . PHE A 1 118 ? 17.628 -1.458 -46.780 1.00 73.00 118 PHE A C 1
ATOM 889 O O . PHE A 1 118 ? 17.476 -1.398 -48.001 1.00 73.00 118 PHE A O 1
ATOM 896 N N . PRO A 1 119 ? 16.609 -1.279 -45.917 1.00 76.06 119 PRO A N 1
ATOM 897 C CA . PRO A 1 119 ? 15.258 -0.937 -46.341 1.00 76.06 119 PRO A CA 1
ATOM 898 C C . PRO A 1 119 ? 15.238 0.282 -47.267 1.00 76.06 119 PRO A C 1
ATOM 900 O O . PRO A 1 119 ? 16.115 1.166 -47.192 1.00 76.06 119 PRO A O 1
ATOM 903 N N . GLN A 1 120 ? 14.206 0.372 -48.111 1.00 83.44 120 GLN A N 1
ATOM 904 C CA . GLN A 1 120 ? 14.069 1.484 -49.044 1.00 83.44 120 GLN A CA 1
ATOM 905 C C . GLN A 1 120 ? 14.081 2.824 -48.300 1.00 83.44 120 GLN A C 1
ATOM 907 O O . GLN A 1 120 ? 13.672 2.946 -47.145 1.00 83.44 120 GLN A O 1
ATOM 912 N N . LYS A 1 121 ? 14.570 3.875 -48.973 1.00 80.06 121 LYS A N 1
ATOM 913 C CA . LYS A 1 121 ? 14.698 5.215 -48.373 1.00 80.06 121 LYS A CA 1
ATOM 914 C C . LYS A 1 121 ? 13.377 5.723 -47.782 1.00 80.06 121 LYS A C 1
ATOM 916 O O . LYS A 1 121 ? 13.416 6.419 -46.772 1.00 80.06 121 LYS A O 1
ATOM 921 N N . ALA A 1 122 ? 12.256 5.400 -48.425 1.00 83.69 122 ALA A N 1
ATOM 922 C CA . ALA A 1 122 ? 10.926 5.765 -47.954 1.00 83.69 122 ALA A CA 1
ATOM 923 C C . ALA A 1 122 ? 10.592 5.087 -46.616 1.00 83.69 122 ALA A C 1
ATOM 925 O O . ALA A 1 122 ? 10.154 5.768 -45.696 1.00 83.69 122 ALA A O 1
ATOM 926 N N . ASP A 1 123 ? 10.899 3.796 -46.483 1.00 81.25 123 ASP A N 1
ATOM 927 C CA . ASP A 1 123 ? 10.567 2.997 -45.297 1.00 81.25 123 ASP A CA 1
ATOM 928 C C . ASP A 1 123 ? 11.420 3.362 -44.079 1.00 81.25 123 ASP A C 1
ATOM 930 O O . ASP A 1 123 ? 10.957 3.274 -42.947 1.00 81.25 123 ASP A O 1
ATOM 934 N N . ARG A 1 124 ? 12.662 3.815 -44.299 1.00 81.38 124 ARG A N 1
ATOM 935 C CA . ARG A 1 124 ? 13.560 4.253 -43.213 1.00 81.38 124 ARG A CA 1
ATOM 936 C C . ARG A 1 124 ? 13.398 5.721 -42.807 1.00 81.38 124 ARG A C 1
ATOM 938 O O . ARG A 1 124 ? 14.080 6.190 -41.894 1.00 81.38 124 ARG A O 1
ATOM 945 N N . ALA A 1 125 ? 12.587 6.498 -43.523 1.00 84.94 125 ALA A N 1
ATOM 946 C CA . ALA A 1 125 ? 12.443 7.921 -43.248 1.00 84.94 125 ALA A CA 1
ATOM 947 C C . ALA A 1 125 ? 11.682 8.135 -41.927 1.00 84.94 125 ALA A C 1
ATOM 949 O O . ALA A 1 125 ? 10.483 7.901 -41.843 1.00 84.94 125 ALA A O 1
ATOM 950 N N . GLY A 1 126 ? 12.380 8.611 -40.890 1.00 85.12 126 GLY A N 1
ATOM 951 C CA . GLY A 1 126 ? 11.769 8.916 -39.586 1.00 85.12 126 GLY A CA 1
ATOM 952 C C . GLY A 1 126 ? 11.641 7.725 -38.627 1.00 85.12 126 GLY A C 1
ATOM 953 O O . GLY A 1 126 ? 11.066 7.880 -37.547 1.00 85.12 126 GLY A O 1
ATOM 954 N N . THR A 1 127 ? 12.204 6.570 -38.985 1.00 89.44 127 THR A N 1
ATOM 955 C CA . THR A 1 127 ? 12.284 5.368 -38.142 1.00 89.44 127 THR A CA 1
ATOM 956 C C . THR A 1 127 ? 13.712 5.133 -37.658 1.00 89.44 127 THR A C 1
ATOM 958 O O . THR A 1 127 ? 14.671 5.423 -38.377 1.00 89.44 127 THR A O 1
ATOM 961 N N . VAL A 1 128 ? 13.877 4.549 -36.473 1.00 89.88 128 VAL A N 1
ATOM 962 C CA . VAL A 1 128 ? 15.185 4.035 -36.024 1.00 89.88 128 VAL A CA 1
ATOM 963 C C . VAL A 1 128 ? 15.502 2.743 -36.784 1.00 89.88 128 VAL A C 1
ATOM 965 O O . VAL A 1 128 ? 14.601 1.946 -37.008 1.00 89.88 128 VAL A O 1
ATOM 968 N N . MET A 1 129 ? 16.752 2.506 -37.195 1.00 89.50 129 MET A N 1
ATOM 969 C CA . MET A 1 129 ? 17.116 1.202 -37.771 1.00 89.50 129 MET A CA 1
ATOM 970 C C . MET A 1 129 ? 17.176 0.122 -36.693 1.00 89.50 129 MET A C 1
ATOM 972 O O . MET A 1 129 ? 17.782 0.324 -35.641 1.00 89.50 129 MET A O 1
ATOM 976 N N . MET A 1 130 ? 16.582 -1.031 -36.985 1.00 91.56 130 MET A N 1
ATOM 977 C CA . MET A 1 130 ? 16.697 -2.251 -36.187 1.00 91.56 130 MET A CA 1
ATOM 978 C C . MET A 1 130 ? 17.304 -3.364 -37.039 1.00 91.56 130 MET A C 1
ATOM 980 O O . MET A 1 130 ? 17.471 -3.188 -38.240 1.00 91.56 130 MET A O 1
ATOM 984 N N . PHE A 1 131 ? 17.638 -4.492 -36.423 1.00 89.88 131 PHE A N 1
ATOM 985 C CA . PHE A 1 131 ? 18.081 -5.696 -37.119 1.00 89.88 131 PHE A CA 1
ATOM 986 C C . PHE A 1 131 ? 17.157 -6.845 -36.732 1.00 89.88 131 PHE A C 1
ATOM 988 O O . PHE A 1 131 ? 16.730 -6.925 -35.578 1.00 89.88 131 PHE A O 1
ATOM 995 N N . ASP A 1 132 ? 16.808 -7.688 -37.695 1.00 88.00 132 ASP A N 1
ATOM 996 C CA . ASP A 1 132 ? 16.028 -8.893 -37.438 1.00 88.00 132 ASP A CA 1
ATOM 997 C C . ASP A 1 132 ? 16.886 -10.014 -36.819 1.00 88.00 132 ASP A C 1
ATOM 999 O O . ASP A 1 132 ? 18.050 -9.819 -36.455 1.00 88.00 132 ASP A O 1
ATOM 1003 N N . ALA A 1 133 ? 16.290 -11.198 -36.653 1.00 90.31 133 ALA A N 1
ATOM 1004 C CA . ALA A 1 133 ? 16.960 -12.352 -36.055 1.00 90.31 133 ALA A CA 1
ATOM 1005 C C . ALA A 1 133 ? 18.158 -12.860 -36.881 1.00 90.31 133 ALA A C 1
ATOM 1007 O O . ALA A 1 133 ? 19.068 -13.459 -36.308 1.00 90.31 133 ALA A O 1
ATOM 1008 N N . ASP A 1 134 ? 18.175 -12.588 -38.188 1.00 87.19 134 ASP A N 1
ATOM 1009 C CA . ASP A 1 134 ? 19.237 -12.977 -39.118 1.00 87.19 134 ASP A CA 1
ATOM 1010 C C . ASP A 1 134 ? 20.280 -11.857 -39.302 1.00 87.19 134 ASP A C 1
ATOM 1012 O O . ASP A 1 134 ? 21.230 -11.990 -40.078 1.00 87.19 134 ASP A O 1
ATOM 1016 N N . GLY A 1 135 ? 20.128 -10.747 -38.570 1.00 82.56 135 GLY A N 1
ATOM 1017 C CA . GLY A 1 135 ? 21.024 -9.597 -38.616 1.00 82.56 135 GLY A CA 1
ATOM 1018 C C . GLY A 1 135 ? 20.815 -8.696 -39.834 1.00 82.56 135 GLY A C 1
ATOM 1019 O O . GLY A 1 135 ? 21.681 -7.865 -40.111 1.00 82.56 135 GLY A O 1
ATOM 1020 N N . GLN A 1 136 ? 19.698 -8.828 -40.557 1.00 84.62 136 GLN A N 1
ATOM 1021 C CA . GLN A 1 136 ? 19.356 -7.929 -41.660 1.00 84.62 136 GLN A CA 1
ATOM 1022 C C . GLN A 1 136 ? 18.690 -6.665 -41.114 1.00 84.62 136 GLN A C 1
ATOM 1024 O O . GLN A 1 136 ? 17.837 -6.750 -40.224 1.00 84.62 136 GLN A O 1
ATOM 1029 N N . PRO A 1 137 ? 19.066 -5.466 -41.591 1.00 87.31 137 PRO A N 1
ATOM 1030 C CA . PRO A 1 137 ? 18.479 -4.249 -41.073 1.00 87.31 137 PRO A CA 1
ATOM 1031 C C . PRO A 1 137 ? 17.036 -4.092 -41.566 1.00 87.31 137 PRO A C 1
ATOM 1033 O O . PRO A 1 137 ? 16.710 -4.293 -42.732 1.00 87.31 137 PRO A O 1
ATOM 1036 N N . THR A 1 138 ? 16.167 -3.672 -40.659 1.00 89.31 138 THR A N 1
ATOM 1037 C CA . THR A 1 138 ? 14.735 -3.469 -40.872 1.00 89.31 138 THR A CA 1
ATOM 1038 C C . THR A 1 138 ? 14.311 -2.095 -40.345 1.00 89.31 138 THR A C 1
ATOM 1040 O O . THR A 1 138 ? 14.992 -1.492 -39.504 1.00 89.31 138 THR A O 1
ATOM 1043 N N . ALA A 1 139 ? 13.199 -1.565 -40.859 1.00 89.81 139 ALA A N 1
ATOM 1044 C CA . ALA A 1 139 ? 12.631 -0.312 -40.374 1.00 89.81 139 ALA A CA 1
ATOM 1045 C C . ALA A 1 139 ? 12.073 -0.517 -38.959 1.00 89.81 139 ALA A C 1
ATOM 1047 O O . ALA A 1 139 ? 11.260 -1.406 -38.712 1.00 89.81 139 ALA A O 1
ATOM 1048 N N . GLY A 1 140 ? 12.555 0.283 -38.015 1.00 91.56 140 GLY A N 1
ATOM 1049 C CA . GLY A 1 140 ? 12.148 0.209 -36.621 1.00 91.56 140 GLY A CA 1
ATOM 1050 C C . GLY A 1 140 ? 11.002 1.152 -36.264 1.00 91.56 140 GLY A C 1
ATOM 1051 O O . GLY A 1 140 ? 10.283 1.629 -37.143 1.00 91.56 140 GLY A O 1
ATOM 1052 N N . PRO A 1 141 ? 10.820 1.451 -34.965 1.00 94.69 141 PRO A N 1
ATOM 1053 C CA . PRO A 1 141 ? 9.752 2.327 -34.525 1.00 94.69 141 PRO A CA 1
ATOM 1054 C C . PRO A 1 141 ? 10.021 3.755 -35.001 1.00 94.69 141 PRO A C 1
ATOM 1056 O O . PRO A 1 141 ? 11.173 4.194 -35.131 1.00 94.69 141 PRO A O 1
ATOM 1059 N N . THR A 1 142 ? 8.947 4.502 -35.220 1.00 94.81 142 THR A N 1
ATOM 1060 C CA . THR A 1 142 ? 9.034 5.936 -35.487 1.00 94.81 142 THR A CA 1
ATOM 1061 C C . THR A 1 142 ? 9.395 6.705 -34.214 1.00 94.81 142 THR A C 1
ATOM 1063 O O . THR A 1 142 ? 9.231 6.220 -33.090 1.00 94.81 142 THR A O 1
ATOM 1066 N N . ALA A 1 143 ? 9.830 7.959 -34.362 1.00 91.50 143 ALA A N 1
ATOM 1067 C CA . ALA A 1 143 ? 9.996 8.860 -33.217 1.00 91.50 143 ALA A CA 1
ATOM 1068 C C . ALA A 1 143 ? 8.693 9.031 -32.405 1.00 91.50 143 ALA A C 1
ATOM 1070 O O . ALA A 1 143 ? 8.743 9.177 -31.182 1.00 91.50 143 ALA A O 1
ATOM 1071 N N . SER A 1 144 ? 7.531 8.966 -33.069 1.00 94.38 144 SER A N 1
ATOM 1072 C CA . SER A 1 144 ? 6.227 9.021 -32.403 1.00 94.38 144 SER A CA 1
ATOM 1073 C C . SER A 1 144 ? 5.976 7.778 -31.555 1.00 94.38 144 SER A C 1
ATOM 1075 O O . SER A 1 144 ? 5.502 7.909 -30.431 1.00 94.38 144 SER A O 1
ATOM 1077 N N . ASP A 1 145 ? 6.318 6.587 -32.052 1.00 95.81 145 ASP A N 1
ATOM 1078 C CA . ASP A 1 145 ? 6.151 5.338 -31.299 1.00 95.81 145 ASP A CA 1
ATOM 1079 C C . ASP A 1 145 ? 7.016 5.339 -30.039 1.00 95.81 145 ASP A C 1
ATOM 1081 O O . ASP A 1 145 ? 6.545 4.996 -28.955 1.00 95.81 145 ASP A O 1
ATOM 1085 N N . ILE A 1 146 ? 8.263 5.803 -30.163 1.00 93.75 146 ILE A N 1
ATOM 1086 C CA . ILE A 1 146 ? 9.188 5.936 -29.032 1.00 93.75 146 ILE A CA 1
ATOM 1087 C C . ILE A 1 146 ? 8.637 6.933 -28.008 1.00 93.75 146 ILE A C 1
ATOM 1089 O O . ILE A 1 146 ? 8.608 6.633 -26.815 1.00 93.75 146 ILE A O 1
ATOM 1093 N N . SER A 1 147 ? 8.164 8.098 -28.459 1.00 95.81 147 SER A N 1
ATOM 1094 C CA . SER A 1 147 ? 7.593 9.116 -27.573 1.00 95.81 147 SER A CA 1
ATOM 1095 C C . SER A 1 147 ? 6.336 8.612 -26.854 1.00 95.81 147 SER A C 1
ATOM 1097 O O . SER A 1 147 ? 6.215 8.784 -25.641 1.00 95.81 147 SER A O 1
ATOM 1099 N N . ASN A 1 148 ? 5.446 7.912 -27.563 1.00 96.12 148 ASN A N 1
ATOM 1100 C CA . ASN A 1 148 ? 4.251 7.302 -26.983 1.00 96.12 148 ASN A CA 1
ATOM 1101 C C . ASN A 1 148 ? 4.612 6.228 -25.947 1.00 96.12 148 ASN A C 1
ATOM 1103 O O . ASN A 1 148 ? 4.039 6.207 -24.858 1.00 96.12 148 ASN A O 1
ATOM 1107 N N . ALA A 1 149 ? 5.597 5.374 -26.241 1.00 96.62 149 ALA A N 1
ATOM 1108 C CA . ALA A 1 149 ? 6.081 4.362 -25.304 1.00 96.62 149 ALA A CA 1
ATOM 1109 C C . ALA A 1 149 ? 6.690 4.992 -24.040 1.00 96.62 149 ALA A C 1
ATOM 1111 O O . ALA A 1 149 ? 6.421 4.532 -22.929 1.00 96.62 149 ALA A O 1
ATOM 1112 N N . GLN A 1 150 ? 7.456 6.078 -24.185 1.00 97.56 150 GLN A N 1
ATOM 1113 C CA . GLN A 1 150 ? 7.999 6.836 -23.055 1.00 97.56 150 GLN A CA 1
ATOM 1114 C C . GLN A 1 150 ? 6.889 7.467 -22.208 1.00 97.56 150 GLN A C 1
ATOM 1116 O O . GLN A 1 150 ? 6.917 7.344 -20.983 1.00 97.56 150 GLN A O 1
ATOM 1121 N N . ALA A 1 151 ? 5.889 8.085 -22.841 1.00 96.75 151 ALA A N 1
ATOM 1122 C CA . ALA A 1 151 ? 4.740 8.659 -22.146 1.00 96.75 151 ALA A CA 1
ATOM 1123 C C . ALA A 1 151 ? 3.933 7.584 -21.397 1.00 96.75 151 ALA A C 1
ATOM 1125 O O . ALA A 1 151 ? 3.564 7.780 -20.239 1.00 96.75 151 ALA A O 1
ATOM 1126 N N . HIS A 1 152 ? 3.719 6.416 -22.010 1.00 97.00 152 HIS A N 1
ATOM 1127 C CA . HIS A 1 152 ? 3.071 5.276 -21.358 1.00 97.00 152 HIS A CA 1
ATOM 1128 C C . HIS A 1 152 ? 3.879 4.770 -20.154 1.00 97.00 152 HIS A C 1
ATOM 1130 O O . HIS A 1 152 ? 3.310 4.560 -19.084 1.00 97.00 152 HIS A O 1
ATOM 1136 N N . ALA A 1 153 ? 5.200 4.616 -20.286 1.00 97.19 153 ALA A N 1
ATOM 1137 C CA . ALA A 1 153 ? 6.068 4.188 -19.186 1.00 97.19 153 ALA A CA 1
ATOM 1138 C C . ALA A 1 153 ? 6.066 5.187 -18.013 1.00 97.19 153 ALA A C 1
ATOM 1140 O O . ALA A 1 153 ? 6.018 4.786 -16.845 1.00 97.19 153 ALA A O 1
ATOM 1141 N N . GLN A 1 154 ? 6.062 6.489 -18.311 1.00 96.50 154 GLN A N 1
ATOM 1142 C CA . GLN A 1 154 ? 5.906 7.542 -17.307 1.00 96.50 154 GLN A CA 1
ATOM 1143 C C . GLN A 1 154 ? 4.531 7.473 -16.631 1.00 96.50 154 GLN A C 1
ATOM 1145 O O . GLN A 1 154 ? 4.455 7.527 -15.404 1.00 96.50 154 GLN A O 1
ATOM 1150 N N . GLY A 1 155 ? 3.459 7.279 -17.405 1.00 97.38 155 GLY A N 1
ATOM 1151 C CA . GLY A 1 155 ? 2.100 7.122 -16.883 1.00 97.38 155 GLY A CA 1
ATOM 1152 C C . GLY A 1 155 ? 1.953 5.917 -15.951 1.00 97.38 155 GLY A C 1
ATOM 1153 O O . GLY A 1 155 ? 1.365 6.042 -14.879 1.00 97.38 155 GLY A O 1
ATOM 1154 N N . ILE A 1 156 ? 2.544 4.772 -16.306 1.00 97.31 156 ILE A N 1
ATOM 1155 C CA . IL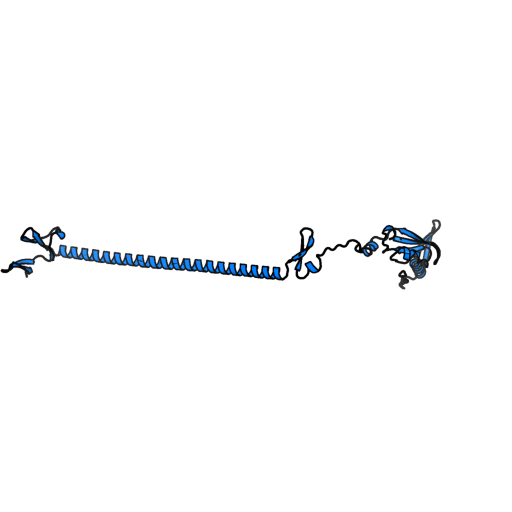E A 1 156 ? 2.567 3.570 -15.456 1.00 97.31 156 ILE A CA 1
ATOM 1156 C C . ILE A 1 156 ? 3.328 3.834 -14.154 1.00 97.31 156 ILE A C 1
ATOM 1158 O O . ILE A 1 156 ? 2.862 3.441 -13.086 1.00 97.31 156 ILE A O 1
ATOM 1162 N N . THR A 1 157 ? 4.472 4.518 -14.225 1.00 97.88 157 THR A N 1
ATOM 1163 C CA . THR A 1 157 ? 5.261 4.866 -13.032 1.00 97.88 157 THR A CA 1
ATOM 1164 C C . THR A 1 157 ? 4.456 5.770 -12.095 1.00 97.88 157 THR A C 1
ATOM 1166 O O . THR A 1 157 ? 4.317 5.456 -10.917 1.00 97.88 157 THR A O 1
ATOM 1169 N N . ALA A 1 158 ? 3.823 6.819 -12.629 1.00 96.56 158 ALA A N 1
ATOM 1170 C CA . ALA A 1 158 ? 2.958 7.705 -11.852 1.00 96.56 158 ALA A CA 1
ATOM 1171 C C . ALA A 1 158 ? 1.750 6.969 -11.242 1.00 96.56 158 ALA A C 1
ATOM 1173 O O . ALA A 1 158 ? 1.408 7.198 -10.083 1.00 96.56 158 ALA A O 1
ATOM 1174 N N . ALA A 1 159 ? 1.117 6.061 -11.992 1.00 97.44 159 ALA A N 1
ATOM 1175 C CA . ALA A 1 159 ? -0.001 5.258 -11.499 1.00 97.44 159 ALA A CA 1
ATOM 1176 C C . ALA A 1 159 ? 0.422 4.301 -10.372 1.00 97.44 159 ALA A C 1
ATOM 1178 O O . ALA A 1 159 ? -0.305 4.155 -9.390 1.00 97.44 159 ALA A O 1
ATOM 1179 N N . ARG A 1 160 ? 1.604 3.680 -10.485 1.00 98.19 160 ARG A N 1
ATOM 1180 C CA . ARG A 1 160 ? 2.182 2.837 -9.431 1.00 98.19 160 ARG A CA 1
ATOM 1181 C C . ARG A 1 160 ? 2.429 3.644 -8.160 1.00 98.19 160 ARG A C 1
ATOM 1183 O O . ARG A 1 160 ? 1.988 3.228 -7.094 1.00 98.19 160 ARG A O 1
ATOM 1190 N N . ASP A 1 161 ? 3.086 4.794 -8.278 1.00 97.19 161 ASP A N 1
ATOM 1191 C CA . ASP A 1 161 ? 3.419 5.634 -7.125 1.00 97.19 161 ASP A CA 1
ATOM 1192 C C . ASP A 1 161 ? 2.140 6.171 -6.446 1.00 97.19 161 ASP A C 1
ATOM 1194 O O . ASP A 1 161 ? 2.036 6.192 -5.219 1.00 97.19 161 ASP A O 1
ATOM 1198 N N . ALA A 1 162 ? 1.111 6.518 -7.232 1.00 97.69 162 ALA A N 1
ATOM 1199 C CA . ALA A 1 162 ? -0.205 6.893 -6.712 1.00 97.69 162 ALA A CA 1
ATOM 1200 C C . ALA A 1 162 ? -0.906 5.733 -5.981 1.00 97.69 162 ALA A C 1
ATOM 1202 O O . ALA A 1 162 ? -1.504 5.944 -4.924 1.00 97.69 162 ALA A O 1
ATOM 1203 N N . ALA A 1 163 ? -0.824 4.508 -6.510 1.00 97.69 163 ALA A N 1
ATOM 1204 C CA . ALA A 1 163 ? -1.383 3.323 -5.863 1.00 97.69 163 ALA A CA 1
ATOM 1205 C C . ALA A 1 163 ? -0.662 2.991 -4.546 1.00 97.69 163 ALA A C 1
ATOM 1207 O O . ALA A 1 163 ? -1.312 2.642 -3.561 1.00 97.69 163 ALA A O 1
ATOM 1208 N N . GLU A 1 164 ? 0.662 3.145 -4.496 1.00 98.44 164 GLU A N 1
ATOM 1209 C CA . GLU A 1 164 ? 1.456 2.949 -3.280 1.00 98.44 164 GLU A CA 1
ATOM 1210 C C . GLU A 1 164 ? 1.123 3.999 -2.209 1.00 98.44 164 GLU A C 1
ATOM 1212 O O . GLU A 1 164 ? 0.888 3.651 -1.050 1.00 98.44 164 GLU A O 1
ATOM 1217 N N . ALA A 1 165 ? 0.984 5.269 -2.602 1.00 97.81 165 ALA A N 1
ATOM 1218 C CA . ALA A 1 165 ? 0.528 6.330 -1.706 1.00 97.81 165 ALA A CA 1
ATOM 1219 C C . ALA A 1 165 ? -0.895 6.073 -1.174 1.00 97.81 165 ALA A C 1
ATOM 1221 O O . ALA A 1 165 ? -1.158 6.264 0.015 1.00 97.81 165 ALA A O 1
ATOM 1222 N N . ALA A 1 166 ? -1.810 5.604 -2.030 1.00 97.94 166 ALA A N 1
ATOM 1223 C CA . ALA A 1 166 ? -3.170 5.249 -1.630 1.00 97.94 166 ALA A CA 1
ATOM 1224 C C . ALA A 1 166 ? -3.191 4.067 -0.649 1.00 97.94 166 ALA A C 1
ATOM 1226 O O . ALA A 1 166 ? -3.919 4.113 0.343 1.00 97.94 166 ALA A O 1
ATOM 1227 N N . LYS A 1 167 ? -2.361 3.042 -0.884 1.00 98.56 167 LYS A N 1
ATOM 1228 C CA . LYS A 1 167 ? -2.203 1.902 0.025 1.00 98.56 167 LYS A CA 1
ATOM 1229 C C . LYS A 1 167 ? -1.711 2.357 1.401 1.00 98.56 167 LYS A C 1
ATOM 1231 O O . LYS A 1 167 ? -2.339 2.019 2.398 1.00 98.56 167 LYS A O 1
ATOM 1236 N N . LYS A 1 168 ? -0.652 3.171 1.451 1.00 98.50 168 LYS A N 1
ATOM 1237 C CA . LYS A 1 168 ? -0.119 3.711 2.710 1.00 98.50 168 LYS A CA 1
ATOM 1238 C C . LYS A 1 168 ? -1.178 4.504 3.482 1.00 98.50 168 LYS A C 1
ATOM 1240 O O . LYS A 1 168 ? -1.355 4.300 4.676 1.00 98.50 168 LYS A O 1
ATOM 1245 N N . ARG A 1 169 ? -1.939 5.360 2.791 1.00 98.12 169 ARG A N 1
ATOM 1246 C CA . ARG A 1 169 ? -3.025 6.130 3.415 1.00 98.12 169 ARG A CA 1
ATOM 1247 C C . ARG A 1 169 ? -4.142 5.233 3.955 1.00 98.12 169 ARG A C 1
ATOM 1249 O O . ARG A 1 169 ? -4.728 5.548 4.984 1.00 98.12 169 ARG A O 1
ATOM 1256 N N . ALA A 1 170 ? -4.452 4.131 3.275 1.00 97.88 170 ALA A N 1
ATOM 1257 C CA . ALA A 1 170 ? -5.428 3.161 3.763 1.00 97.88 170 ALA A CA 1
ATOM 1258 C C . ALA A 1 170 ? -4.938 2.433 5.029 1.00 97.88 170 ALA A C 1
ATOM 1260 O O . ALA A 1 170 ? -5.735 2.206 5.934 1.00 97.88 170 ALA A O 1
ATOM 1261 N N . GLU A 1 171 ? -3.644 2.108 5.113 1.00 98.56 171 GLU A N 1
ATOM 1262 C CA . GLU A 1 171 ? -3.023 1.522 6.312 1.00 98.56 171 GLU A CA 1
ATOM 1263 C C . GLU A 1 171 ? -3.044 2.499 7.501 1.00 98.56 171 GLU A C 1
ATOM 1265 O O . GLU A 1 171 ? -3.408 2.100 8.604 1.00 98.56 171 GLU A O 1
ATOM 1270 N N . GLU A 1 172 ? -2.741 3.782 7.270 1.00 98.25 172 GLU A N 1
ATOM 1271 C CA . GLU A 1 172 ? -2.843 4.845 8.286 1.00 98.25 172 GLU A CA 1
ATOM 1272 C C . GLU A 1 172 ? -4.286 4.992 8.801 1.00 98.25 172 GLU A C 1
ATOM 1274 O O . GLU A 1 172 ? -4.521 4.945 10.004 1.00 98.25 172 GLU A O 1
ATOM 1279 N N . ILE A 1 173 ? -5.277 5.057 7.902 1.00 98.06 173 ILE A N 1
ATOM 1280 C CA . ILE A 1 173 ? -6.698 5.137 8.286 1.00 98.06 173 ILE A CA 1
ATOM 1281 C C . ILE A 1 173 ? -7.136 3.900 9.081 1.00 98.06 173 ILE A C 1
ATOM 1283 O O . ILE A 1 173 ? -7.910 4.021 10.029 1.00 98.06 173 ILE A O 1
ATOM 1287 N N . ALA A 1 174 ? -6.675 2.704 8.708 1.00 97.69 174 ALA A N 1
ATOM 1288 C CA . ALA A 1 174 ? -7.011 1.484 9.435 1.00 97.69 174 ALA A CA 1
ATOM 1289 C C . ALA A 1 174 ? -6.453 1.498 10.869 1.00 97.69 174 ALA A C 1
ATOM 1291 O O . ALA A 1 174 ? -7.149 1.070 11.790 1.00 97.69 174 ALA A O 1
ATOM 1292 N N . ALA A 1 175 ? -5.236 2.020 11.061 1.00 98.06 175 ALA A N 1
ATOM 1293 C CA . ALA A 1 175 ? -4.646 2.202 12.385 1.00 98.06 175 ALA A CA 1
ATOM 1294 C C . ALA A 1 175 ? -5.435 3.223 13.225 1.00 98.06 175 ALA A C 1
ATOM 1296 O O . ALA A 1 175 ? -5.808 2.907 14.354 1.00 98.06 175 ALA A O 1
ATOM 1297 N N . ASP A 1 176 ? -5.782 4.381 12.653 1.00 98.06 176 ASP A N 1
ATOM 1298 C CA . ASP A 1 176 ? -6.563 5.425 13.336 1.00 98.06 176 ASP A CA 1
ATOM 1299 C C . ASP A 1 176 ? -7.955 4.922 13.766 1.00 98.06 176 ASP A C 1
ATOM 1301 O O . ASP A 1 176 ? -8.445 5.225 14.860 1.00 98.06 176 ASP A O 1
ATOM 1305 N N . VAL A 1 177 ? -8.617 4.133 12.909 1.00 98.06 177 VAL A N 1
ATOM 1306 C CA . VAL A 1 177 ? -9.924 3.528 13.215 1.00 98.06 177 VAL A CA 1
ATOM 1307 C C . VAL A 1 177 ? -9.807 2.528 14.363 1.00 98.06 177 VAL A C 1
ATOM 1309 O O . VAL A 1 177 ? -10.669 2.526 15.244 1.00 98.06 177 VAL A O 1
ATOM 1312 N N . GLN A 1 178 ? -8.758 1.702 14.376 1.00 98.00 178 GLN A N 1
ATOM 1313 C CA . GLN A 1 178 ? -8.523 0.746 15.457 1.00 98.00 178 GLN A CA 1
ATOM 1314 C C . GLN A 1 178 ? -8.259 1.465 16.789 1.00 98.00 178 GLN A C 1
ATOM 1316 O O . GLN A 1 178 ? -8.883 1.124 17.790 1.00 98.00 178 GLN A O 1
ATOM 1321 N N . GLU A 1 179 ? -7.422 2.505 16.793 1.00 98.25 179 GLU A N 1
ATOM 1322 C CA . GLU A 1 179 ? -7.155 3.317 17.988 1.00 98.25 179 GLU A CA 1
ATOM 1323 C C . GLU A 1 179 ? -8.436 3.977 18.522 1.00 98.25 179 GLU A C 1
ATOM 1325 O O . GLU A 1 179 ? -8.729 3.915 19.717 1.00 98.25 179 GLU A O 1
ATOM 1330 N N . THR A 1 180 ? -9.254 4.542 17.628 1.00 97.81 180 THR A N 1
ATOM 1331 C CA . THR A 1 180 ? -10.542 5.153 17.995 1.00 97.81 180 THR A CA 1
ATOM 1332 C C . THR A 1 180 ? -11.506 4.125 18.596 1.00 97.81 180 THR A C 1
ATOM 1334 O O . THR A 1 180 ? -12.227 4.426 19.550 1.00 97.81 180 THR A O 1
ATOM 1337 N N . PHE A 1 181 ? -11.538 2.910 18.043 1.00 97.50 181 PHE A N 1
ATOM 1338 C CA . PHE A 1 181 ? -12.361 1.822 18.564 1.00 97.50 181 PHE A CA 1
ATOM 1339 C C . PHE A 1 181 ? -11.906 1.388 19.963 1.00 97.50 181 PHE A C 1
ATOM 1341 O O . PHE A 1 181 ? -12.746 1.245 20.855 1.00 97.50 181 PHE A O 1
ATOM 1348 N N . ASP A 1 182 ? -10.599 1.231 20.175 1.00 97.69 182 ASP A N 1
ATOM 1349 C CA . ASP A 1 182 ? -10.034 0.812 21.459 1.00 97.69 182 ASP A CA 1
ATOM 1350 C C . ASP A 1 182 ? -10.263 1.869 22.556 1.00 97.69 182 ASP A C 1
ATOM 1352 O O . ASP A 1 182 ? -10.676 1.521 23.665 1.00 97.69 182 ASP A O 1
ATOM 1356 N N . ASP A 1 183 ? -10.111 3.161 22.242 1.00 98.00 183 ASP A N 1
ATOM 1357 C CA . ASP A 1 183 ? -10.442 4.264 23.160 1.00 98.00 183 ASP A CA 1
ATOM 1358 C C . ASP A 1 183 ? -11.937 4.272 23.529 1.00 98.00 183 ASP A C 1
ATOM 1360 O O . ASP A 1 183 ? -12.305 4.383 24.705 1.00 98.00 183 ASP A O 1
ATOM 1364 N N . ALA A 1 184 ? -12.825 4.087 22.546 1.00 97.00 184 ALA A N 1
ATOM 1365 C CA . ALA A 1 184 ? -14.263 4.001 22.795 1.00 97.00 184 ALA A CA 1
ATOM 1366 C C . ALA A 1 184 ? -14.626 2.789 23.672 1.00 97.00 184 ALA A C 1
ATOM 1368 O O . ALA A 1 184 ? -15.419 2.918 24.612 1.00 97.00 184 ALA A O 1
ATOM 1369 N N . ALA A 1 185 ? -14.022 1.626 23.409 1.00 97.75 185 ALA A N 1
ATOM 1370 C CA . ALA A 1 185 ? -14.215 0.416 24.202 1.00 97.75 185 ALA A CA 1
ATOM 1371 C C . ALA A 1 185 ? -13.708 0.595 25.643 1.00 97.75 185 ALA A C 1
ATOM 1373 O O . ALA A 1 185 ? -14.404 0.224 26.593 1.00 97.75 185 ALA A O 1
ATOM 1374 N N . GLN A 1 186 ? -12.544 1.225 25.826 1.00 98.38 186 GLN A N 1
ATOM 1375 C CA . GLN A 1 186 ? -11.985 1.520 27.144 1.00 98.38 186 GLN A CA 1
ATOM 1376 C C . GLN A 1 186 ? -12.881 2.480 27.938 1.00 98.38 186 GLN A C 1
ATOM 1378 O O . GLN A 1 186 ? -13.163 2.223 29.111 1.00 98.38 186 GLN A O 1
ATOM 1383 N N . LYS A 1 187 ? -13.380 3.550 27.308 1.00 98.19 187 LYS A N 1
ATOM 1384 C CA . LYS A 1 187 ? -14.318 4.497 27.939 1.00 98.19 187 LYS A CA 1
ATOM 1385 C C . LYS A 1 187 ? -15.625 3.821 28.347 1.00 98.19 187 LYS A C 1
A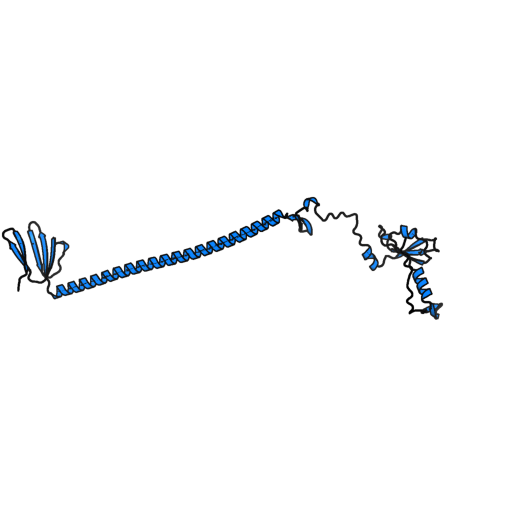TOM 1387 O O . LYS A 1 187 ? -16.112 4.047 29.457 1.00 98.19 187 LYS A O 1
ATOM 1392 N N . ALA A 1 188 ? -16.174 2.959 27.491 1.00 97.19 188 ALA A N 1
ATOM 1393 C CA . ALA A 1 188 ? -17.371 2.187 27.811 1.00 97.19 188 ALA A CA 1
ATOM 1394 C C . ALA A 1 188 ? -17.131 1.244 29.004 1.00 97.19 188 ALA A C 1
ATOM 1396 O O . ALA A 1 188 ? -17.929 1.222 29.943 1.00 97.19 188 ALA A O 1
ATOM 1397 N N . ALA A 1 189 ? -16.004 0.526 29.019 1.00 97.81 189 ALA A N 1
ATOM 1398 C CA . ALA A 1 189 ? -15.632 -0.351 30.126 1.00 97.81 189 ALA A CA 1
ATOM 1399 C C . ALA A 1 189 ? -15.466 0.423 31.446 1.00 97.81 189 ALA A C 1
ATOM 1401 O O . ALA A 1 189 ? -16.010 0.013 32.471 1.00 97.81 189 ALA A O 1
ATOM 1402 N N . GLN A 1 190 ? -14.787 1.574 31.426 1.00 98.19 190 GLN A N 1
ATOM 1403 C CA . GLN A 1 190 ? -14.640 2.444 32.599 1.00 98.19 190 GLN A CA 1
ATOM 1404 C C . GLN A 1 190 ? -15.992 2.953 33.117 1.00 98.19 190 GLN A C 1
ATOM 1406 O O . GLN A 1 190 ? -16.225 2.965 34.327 1.00 98.19 190 GLN A O 1
ATOM 1411 N N . SER A 1 191 ? -16.913 3.319 32.219 1.00 98.19 191 SER A N 1
ATOM 1412 C CA . SER A 1 191 ? -18.268 3.729 32.600 1.00 98.19 191 SER A CA 1
ATOM 1413 C C . SER A 1 191 ? -19.032 2.602 33.304 1.00 98.19 191 SER A C 1
ATOM 1415 O O . SER A 1 191 ? -19.621 2.834 34.365 1.00 98.19 191 SER A O 1
ATOM 1417 N N . VAL A 1 192 ? -18.958 1.369 32.793 1.00 98.19 192 VAL A N 1
ATOM 1418 C CA . VAL A 1 192 ? -19.571 0.200 33.446 1.00 98.19 192 VAL A CA 1
ATOM 1419 C C . VAL A 1 192 ? -18.947 -0.052 34.819 1.00 98.19 192 VAL A C 1
ATOM 1421 O O . VAL A 1 192 ? -19.683 -0.193 35.794 1.00 98.19 192 VAL A O 1
ATOM 1424 N N . VAL A 1 193 ? -17.614 -0.041 34.929 1.00 98.38 193 VAL A N 1
ATOM 1425 C CA . VAL A 1 193 ? -16.909 -0.239 36.209 1.00 98.38 193 VAL A CA 1
ATOM 1426 C C . VAL A 1 193 ? -17.327 0.810 37.238 1.00 98.38 193 VAL A C 1
ATOM 1428 O O . VAL A 1 193 ? -17.678 0.447 38.358 1.00 98.38 193 VAL A O 1
ATOM 1431 N N . SER A 1 194 ? -17.372 2.091 36.856 1.00 97.50 194 SER A N 1
ATOM 1432 C CA . SER A 1 194 ? -17.804 3.168 37.759 1.00 97.50 194 SER A CA 1
ATOM 1433 C C . SER A 1 194 ? -19.256 2.994 38.223 1.00 97.50 194 SER A C 1
ATOM 1435 O O . SER A 1 194 ? -19.549 3.137 39.408 1.00 97.50 194 SER A O 1
ATOM 1437 N N . SER A 1 195 ? -20.155 2.583 37.322 1.00 96.62 195 SER A N 1
ATOM 1438 C CA . SER A 1 195 ? -21.565 2.333 37.648 1.00 96.62 195 SER A CA 1
ATOM 1439 C C . SER A 1 195 ? -21.736 1.157 38.612 1.00 96.62 195 SER A C 1
ATOM 1441 O O . SER A 1 195 ? -22.528 1.237 39.553 1.00 96.62 195 SER A O 1
ATOM 1443 N N . VAL A 1 196 ? -20.981 0.074 38.399 1.00 97.69 196 VAL A N 1
ATOM 1444 C CA . VAL A 1 196 ? -20.959 -1.089 39.296 1.00 97.69 196 VAL A CA 1
ATOM 1445 C C . VAL A 1 196 ? -20.406 -0.695 40.660 1.00 97.69 196 VAL A C 1
ATOM 1447 O O . VAL A 1 196 ? -21.020 -1.027 41.670 1.00 97.69 196 VAL A O 1
ATOM 1450 N N . GLN A 1 197 ? -19.309 0.063 40.712 1.00 98.12 197 GLN A N 1
ATOM 1451 C CA . GLN A 1 197 ? -18.730 0.521 41.973 1.00 98.12 197 GLN A CA 1
ATOM 1452 C C . GLN A 1 197 ? -19.730 1.363 42.781 1.00 98.12 197 GLN A C 1
ATOM 1454 O O . GLN A 1 197 ? -19.971 1.066 43.948 1.00 98.12 197 GLN A O 1
ATOM 1459 N N . SER A 1 198 ? -20.403 2.333 42.156 1.00 97.00 198 SER A N 1
ATOM 1460 C CA . SER A 1 198 ? -21.442 3.121 42.834 1.00 97.00 198 SER A CA 1
ATOM 1461 C C . SER A 1 198 ? -22.664 2.290 43.249 1.00 97.00 198 SER A C 1
ATOM 1463 O O . SER A 1 198 ? -23.370 2.644 44.194 1.00 97.00 198 SER A O 1
ATOM 1465 N N . ALA A 1 199 ? -22.977 1.198 42.546 1.00 93.81 199 ALA A N 1
ATOM 1466 C CA . ALA A 1 199 ? -24.025 0.270 42.970 1.00 93.81 199 ALA A CA 1
ATOM 1467 C C . ALA A 1 199 ? -23.598 -0.542 44.203 1.00 93.81 199 ALA A C 1
ATOM 1469 O O . ALA A 1 199 ? -24.393 -0.682 45.130 1.00 93.81 199 ALA A O 1
ATOM 1470 N N . VAL A 1 200 ? -22.346 -1.010 44.243 1.00 97.81 200 VAL A N 1
ATOM 1471 C CA . VAL A 1 200 ? -21.766 -1.715 45.397 1.00 97.81 200 VAL A CA 1
ATOM 1472 C C . VAL A 1 200 ? -21.724 -0.805 46.623 1.00 97.81 200 VAL A C 1
ATOM 1474 O O . VAL A 1 200 ? -22.204 -1.199 47.679 1.00 97.81 200 VAL A O 1
ATOM 1477 N N . GLU A 1 201 ? -21.246 0.433 46.484 1.00 97.56 201 GLU A N 1
ATOM 1478 C CA . GLU A 1 201 ? -21.206 1.407 47.586 1.00 97.56 201 GLU A CA 1
ATOM 1479 C C . GLU A 1 201 ? -22.605 1.681 48.162 1.00 97.56 201 GLU A C 1
ATOM 1481 O O . GLU A 1 201 ? -22.784 1.719 49.379 1.00 97.56 201 GLU A O 1
ATOM 1486 N N . ARG A 1 202 ? -23.630 1.801 47.303 1.00 95.06 202 ARG A N 1
ATOM 1487 C CA . ARG A 1 202 ? -25.027 1.942 47.747 1.00 95.06 202 ARG A CA 1
ATOM 1488 C C . ARG A 1 202 ? -25.558 0.687 48.436 1.00 95.06 202 ARG A C 1
ATOM 1490 O O . ARG A 1 202 ? -26.301 0.815 49.405 1.00 95.06 202 ARG A O 1
ATOM 1497 N N . ALA A 1 203 ? -25.202 -0.500 47.949 1.00 94.50 203 ALA A N 1
ATOM 1498 C CA . ALA A 1 203 ? -25.608 -1.761 48.561 1.00 94.50 203 ALA A CA 1
ATOM 1499 C C . ALA A 1 203 ? -24.985 -1.936 49.956 1.00 94.50 203 ALA A C 1
ATOM 1501 O O . ALA A 1 203 ? -25.696 -2.281 50.896 1.00 94.50 203 ALA A O 1
ATOM 1502 N N . GLU A 1 204 ? -23.695 -1.627 50.113 1.00 96.00 204 GLU A N 1
ATOM 1503 C CA . GLU A 1 204 ? -23.009 -1.652 51.411 1.00 96.00 204 GLU A CA 1
ATOM 1504 C C . GLU A 1 204 ? -23.582 -0.604 52.376 1.00 96.00 204 GLU A C 1
ATOM 1506 O O . GLU A 1 204 ? -23.841 -0.912 53.538 1.00 96.00 204 GLU A O 1
ATOM 1511 N N . ALA A 1 205 ? -23.879 0.612 51.902 1.00 94.19 205 ALA A N 1
ATOM 1512 C CA . ALA A 1 205 ? -24.533 1.634 52.722 1.00 94.19 205 ALA A CA 1
ATOM 1513 C C . ALA A 1 205 ? -25.945 1.212 53.171 1.00 94.19 205 ALA A C 1
ATOM 1515 O O . ALA A 1 205 ? -26.318 1.416 54.327 1.00 94.19 205 ALA A O 1
ATOM 1516 N N . ALA A 1 206 ? -26.727 0.594 52.279 1.00 90.00 206 ALA A N 1
ATOM 1517 C CA . ALA A 1 206 ? -28.052 0.071 52.607 1.00 90.00 206 ALA A CA 1
ATOM 1518 C C . ALA A 1 206 ? -27.973 -1.072 53.629 1.00 90.00 206 ALA A C 1
ATOM 1520 O O . ALA A 1 206 ? -28.755 -1.101 54.578 1.00 90.00 206 ALA A O 1
ATOM 1521 N N . LYS A 1 207 ? -26.998 -1.975 53.473 1.00 92.56 207 LYS A N 1
ATOM 1522 C CA . LYS A 1 207 ? -26.731 -3.050 54.431 1.00 92.56 207 LYS A CA 1
ATOM 1523 C C . LYS A 1 207 ? -26.357 -2.493 55.806 1.00 92.56 207 LYS A C 1
ATOM 1525 O O . LYS A 1 207 ? -26.970 -2.887 56.792 1.00 92.56 207 LYS A O 1
ATOM 1530 N N . ALA A 1 208 ? -25.427 -1.540 55.870 1.00 93.62 208 ALA A N 1
ATOM 1531 C CA . ALA A 1 208 ? -25.039 -0.893 57.123 1.00 93.62 208 ALA A CA 1
ATOM 1532 C C . ALA A 1 208 ? -26.237 -0.215 57.807 1.00 93.62 208 ALA A C 1
ATOM 1534 O O . ALA A 1 208 ? -26.405 -0.324 59.021 1.00 93.62 208 ALA A O 1
ATOM 1535 N N . LYS A 1 209 ? -27.119 0.435 57.032 1.00 87.81 209 LYS A N 1
ATOM 1536 C CA . LYS A 1 209 ? -28.335 1.042 57.582 1.00 87.81 209 LYS A CA 1
ATOM 1537 C C . LYS A 1 209 ? -29.326 0.003 58.108 1.00 87.81 209 LYS A C 1
ATOM 1539 O O . LYS A 1 209 ? -29.944 0.226 59.145 1.00 87.81 209 LYS A O 1
ATOM 1544 N N . ALA A 1 210 ? -29.475 -1.127 57.419 1.00 83.06 210 ALA A N 1
ATOM 1545 C CA . ALA A 1 210 ? -30.310 -2.229 57.886 1.00 83.06 210 ALA A CA 1
ATOM 1546 C C . ALA A 1 210 ? -29.774 -2.831 59.198 1.00 83.06 210 ALA A C 1
ATOM 1548 O O . ALA A 1 210 ? -30.553 -3.080 60.115 1.00 83.06 210 ALA A O 1
ATOM 1549 N N . GLU A 1 211 ? -28.454 -3.003 59.319 1.00 88.19 211 GLU A N 1
ATOM 1550 C CA . GLU A 1 211 ? -27.804 -3.454 60.558 1.00 88.19 211 GLU A CA 1
ATOM 1551 C C . GLU A 1 211 ? -28.008 -2.454 61.711 1.00 88.19 211 GLU A C 1
ATOM 1553 O O . GLU A 1 211 ? -28.293 -2.867 62.835 1.00 88.19 211 GLU A O 1
ATOM 1558 N N . GLU A 1 212 ? -27.938 -1.145 61.439 1.00 88.25 212 GLU A N 1
ATOM 1559 C CA . GLU A 1 212 ? -28.233 -0.086 62.416 1.00 88.25 212 GLU A CA 1
ATOM 1560 C C . GLU A 1 212 ? -29.684 -0.159 62.924 1.00 88.25 212 GLU A C 1
ATOM 1562 O O . GLU A 1 212 ? -29.914 -0.128 64.132 1.00 88.25 212 GLU A O 1
ATOM 1567 N N . LEU A 1 213 ? -30.662 -0.296 62.019 1.00 81.56 213 LEU A N 1
ATOM 1568 C CA . LEU A 1 213 ? -32.083 -0.424 62.374 1.00 81.56 213 LEU A CA 1
ATOM 1569 C C . LEU A 1 213 ? -32.351 -1.695 63.190 1.00 81.56 213 LEU A C 1
ATOM 1571 O O . LEU A 1 213 ? -33.070 -1.665 64.190 1.00 81.56 213 LEU A O 1
ATOM 1575 N N . LEU A 1 214 ? -31.723 -2.810 62.809 1.00 81.69 214 LEU A N 1
ATOM 1576 C CA . LEU A 1 214 ? -31.829 -4.061 63.552 1.00 81.69 214 LEU A CA 1
ATOM 1577 C C . LEU A 1 214 ? -31.262 -3.914 64.973 1.00 81.69 214 LEU A C 1
ATOM 1579 O O . LEU A 1 214 ? -31.895 -4.342 65.938 1.00 81.69 214 LEU A O 1
ATOM 1583 N N . ALA A 1 215 ? -30.100 -3.269 65.117 1.00 86.12 215 ALA A N 1
ATOM 1584 C CA . ALA A 1 215 ? -29.476 -3.016 66.415 1.00 86.12 215 ALA A CA 1
ATOM 1585 C C . ALA A 1 215 ? -30.284 -2.042 67.292 1.00 86.12 215 ALA A C 1
ATOM 1587 O O . ALA A 1 215 ? -30.280 -2.177 68.516 1.00 86.12 215 ALA A O 1
ATOM 1588 N N . ALA A 1 216 ? -31.004 -1.092 66.687 1.00 85.44 216 ALA A N 1
ATOM 1589 C CA . ALA A 1 216 ? -31.884 -0.153 67.384 1.00 85.44 216 ALA A CA 1
ATOM 1590 C C . ALA A 1 216 ? -33.195 -0.790 67.893 1.00 85.44 216 ALA A C 1
ATOM 1592 O O . ALA A 1 216 ? -33.982 -0.117 68.561 1.00 85.44 216 ALA A O 1
ATOM 1593 N N . GLY A 1 217 ? -33.444 -2.069 67.588 1.00 86.50 217 GLY A N 1
ATOM 1594 C CA . GLY A 1 217 ? -34.685 -2.753 67.949 1.00 86.50 217 GLY A CA 1
ATOM 1595 C C . GLY A 1 217 ? -35.891 -2.239 67.166 1.00 86.50 217 GLY A C 1
ATOM 1596 O O . GLY A 1 217 ? -36.994 -2.202 67.712 1.00 86.50 217 GLY A O 1
ATOM 1597 N N . SER A 1 218 ? -35.683 -1.796 65.921 1.00 84.94 218 SER A N 1
ATOM 1598 C CA . SER A 1 218 ? -36.760 -1.281 65.081 1.00 84.94 218 SER A CA 1
ATOM 1599 C C . SER A 1 218 ? -37.893 -2.296 64.897 1.00 84.94 218 SER A C 1
ATOM 1601 O O . SER A 1 218 ? -37.672 -3.503 64.796 1.00 84.94 218 SER A O 1
ATOM 1603 N N . VAL A 1 219 ? -39.117 -1.780 64.843 1.00 86.50 219 VAL A N 1
ATOM 1604 C CA . VAL A 1 219 ? -40.360 -2.535 64.676 1.00 86.50 219 VAL A CA 1
ATOM 1605 C C . VAL A 1 219 ? -40.910 -2.237 63.283 1.00 86.50 219 VAL A C 1
ATOM 1607 O O . VAL A 1 219 ? -40.886 -1.089 62.832 1.00 86.50 219 VAL A O 1
ATOM 1610 N N . PHE A 1 220 ? -41.374 -3.273 62.586 1.00 88.44 220 PHE A N 1
ATOM 1611 C CA . PHE A 1 220 ? -42.113 -3.119 61.335 1.00 88.44 220 PHE A CA 1
ATOM 1612 C C . PHE A 1 220 ? -43.525 -2.625 61.639 1.00 88.44 220 PHE A C 1
ATOM 1614 O O . PHE A 1 220 ? -44.153 -3.125 62.570 1.00 88.44 220 PHE A O 1
ATOM 1621 N N . TYR A 1 221 ? -44.033 -1.689 60.845 1.00 87.56 221 TYR A N 1
ATOM 1622 C CA . TYR A 1 221 ? -45.416 -1.229 60.888 1.00 87.56 221 TYR A CA 1
ATOM 1623 C C . TYR A 1 221 ? -45.987 -1.322 59.475 1.00 87.56 221 TYR A C 1
ATOM 1625 O O . TYR A 1 221 ? -45.574 -0.571 58.595 1.00 87.56 221 TYR A O 1
ATOM 1633 N N . GLY A 1 222 ? -46.919 -2.242 59.237 1.00 90.81 222 GLY A N 1
ATOM 1634 C CA . GLY A 1 222 ? -47.517 -2.475 57.925 1.00 90.81 222 GLY A CA 1
ATOM 1635 C C . GLY A 1 222 ? -49.031 -2.346 57.962 1.00 90.81 222 GLY A C 1
ATOM 1636 O O . GLY A 1 222 ? -49.685 -2.866 58.861 1.00 90.81 222 GLY A O 1
ATOM 1637 N N . LEU A 1 223 ? -49.600 -1.679 56.964 1.00 91.31 223 LEU A N 1
ATOM 1638 C CA . LEU A 1 223 ? -51.040 -1.518 56.797 1.00 91.31 223 LEU A CA 1
ATOM 1639 C C . LEU A 1 223 ? -51.503 -2.308 55.573 1.00 91.31 223 LEU A C 1
ATOM 1641 O O . LEU A 1 223 ? -51.047 -2.039 54.464 1.00 91.31 223 LEU A O 1
ATOM 1645 N N . TYR A 1 224 ? -52.418 -3.257 55.736 1.00 93.50 224 TYR A N 1
ATOM 1646 C CA . TYR A 1 224 ? -53.008 -4.003 54.622 1.00 93.50 224 TYR A CA 1
ATOM 1647 C C . TYR A 1 224 ? -54.527 -4.065 54.732 1.00 93.50 224 TYR A C 1
ATOM 1649 O O . TYR A 1 224 ? -55.109 -3.723 55.760 1.00 93.50 224 TYR A O 1
ATOM 1657 N N . ARG A 1 225 ? -55.185 -4.457 53.640 1.00 92.62 225 ARG A N 1
ATOM 1658 C CA . ARG A 1 225 ? -56.630 -4.680 53.614 1.00 92.62 225 ARG A CA 1
ATOM 1659 C C . ARG A 1 225 ? -56.897 -6.169 53.480 1.00 92.62 225 ARG A C 1
ATOM 1661 O O . ARG A 1 225 ? -56.396 -6.796 52.552 1.00 92.62 225 ARG A O 1
ATOM 1668 N N . GLU A 1 226 ? -57.728 -6.690 54.365 1.00 95.44 226 GLU A N 1
ATOM 1669 C CA . GLU A 1 226 ? -58.267 -8.041 54.283 1.00 95.44 226 GLU A CA 1
ATOM 1670 C C . GLU A 1 226 ? -59.785 -7.933 54.420 1.00 95.44 226 GLU A C 1
ATOM 1672 O O . GLU A 1 226 ? -60.301 -7.351 55.378 1.00 95.44 226 GLU A O 1
ATOM 1677 N N . ASP A 1 227 ? -60.498 -8.401 53.396 1.00 93.75 227 ASP A N 1
ATOM 1678 C CA . ASP A 1 227 ? -61.939 -8.204 53.240 1.00 93.75 227 ASP A CA 1
ATOM 1679 C C . ASP A 1 227 ? -62.349 -6.713 53.343 1.00 93.75 227 ASP A C 1
ATOM 1681 O O . ASP A 1 227 ? -61.874 -5.853 52.586 1.00 93.75 227 ASP A O 1
ATOM 1685 N N . ASP A 1 228 ? -63.232 -6.392 54.290 1.00 92.00 228 ASP A N 1
ATOM 1686 C CA . ASP A 1 228 ? -63.701 -5.038 54.600 1.00 92.00 228 ASP A CA 1
ATOM 1687 C C . ASP A 1 228 ? -62.986 -4.410 55.808 1.00 92.00 228 ASP A C 1
ATOM 1689 O O . ASP A 1 228 ? -63.431 -3.389 56.334 1.00 92.00 228 ASP A O 1
ATOM 1693 N N . HIS A 1 229 ? -61.854 -4.982 56.231 1.00 85.00 229 HIS A N 1
ATOM 1694 C CA . HIS A 1 229 ? -61.058 -4.473 57.342 1.00 85.00 229 HIS A CA 1
ATOM 1695 C C . HIS A 1 229 ? -59.708 -3.936 56.870 1.00 85.00 229 HIS A C 1
ATOM 1697 O O . HIS A 1 229 ? -59.046 -4.487 55.989 1.00 85.00 229 HIS A O 1
ATOM 1703 N N . LEU A 1 230 ? -59.293 -2.841 57.501 1.00 86.62 230 LEU A N 1
ATOM 1704 C CA . LEU A 1 230 ? -57.939 -2.323 57.416 1.00 86.62 230 LEU A CA 1
ATOM 1705 C C . LEU A 1 230 ? -57.167 -2.858 58.625 1.00 86.62 230 LEU A C 1
ATOM 1707 O O . LEU A 1 230 ? -57.532 -2.568 59.765 1.00 86.62 230 LEU A O 1
ATOM 1711 N N . ILE A 1 231 ? -56.137 -3.658 58.374 1.00 88.25 231 ILE A N 1
ATOM 1712 C CA . ILE A 1 231 ? -55.340 -4.310 59.409 1.00 88.25 231 ILE A CA 1
ATOM 1713 C C . ILE A 1 231 ? -53.991 -3.604 59.499 1.00 88.25 231 ILE A C 1
ATOM 1715 O O . ILE A 1 231 ? -53.274 -3.472 58.506 1.00 88.25 231 ILE A O 1
ATOM 1719 N N . LEU A 1 232 ? -53.661 -3.143 60.706 1.00 88.81 232 LEU A N 1
ATOM 1720 C CA . LEU A 1 232 ? -52.329 -2.671 61.057 1.00 88.81 232 LEU A CA 1
ATOM 1721 C C . LEU A 1 232 ? -51.594 -3.803 61.772 1.00 88.81 232 LEU A C 1
ATOM 1723 O O . LEU A 1 232 ? -51.994 -4.226 62.856 1.00 88.81 232 LEU A O 1
ATOM 1727 N N . GLU A 1 233 ? -50.512 -4.270 61.173 1.00 89.25 233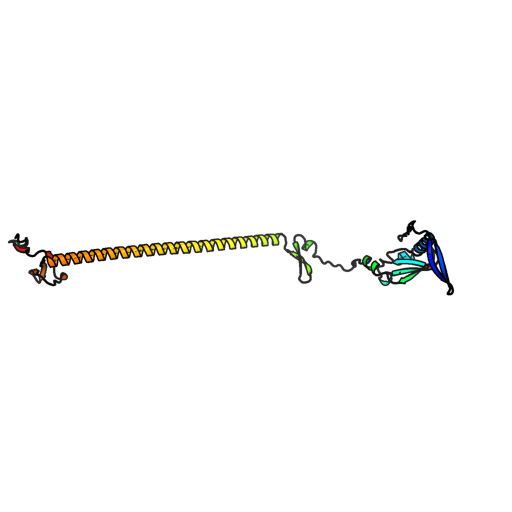 GLU A N 1
ATOM 1728 C CA . GLU A 1 233 ? -49.626 -5.272 61.745 1.00 89.25 233 GLU A CA 1
ATOM 1729 C C . GLU A 1 233 ? -48.335 -4.603 62.205 1.00 89.25 233 GLU A C 1
ATOM 1731 O O . GLU A 1 233 ? -47.777 -3.755 61.504 1.00 89.25 233 GLU A O 1
ATOM 1736 N N . ASN A 1 234 ? -47.866 -4.970 63.396 1.00 88.88 234 ASN A N 1
ATOM 1737 C CA . ASN A 1 234 ? -46.548 -4.576 63.861 1.00 88.88 234 ASN A CA 1
ATOM 1738 C C . ASN A 1 234 ? -45.815 -5.746 64.509 1.00 88.88 234 ASN A C 1
ATOM 1740 O O . ASN A 1 234 ? -46.438 -6.646 65.073 1.00 88.88 234 ASN A O 1
ATOM 1744 N N . GLY A 1 235 ? -44.488 -5.740 64.416 1.00 86.25 235 GLY A N 1
ATOM 1745 C CA . GLY A 1 235 ? -43.676 -6.757 65.069 1.00 86.25 235 GLY A CA 1
ATOM 1746 C C . GLY A 1 235 ? -42.231 -6.807 64.599 1.00 86.25 235 GLY A C 1
ATOM 1747 O O . GLY A 1 235 ? -41.765 -5.976 63.817 1.00 86.25 235 GLY A O 1
ATOM 1748 N N . THR A 1 236 ? -41.524 -7.812 65.107 1.00 82.62 236 THR A N 1
ATOM 1749 C CA . THR A 1 236 ? -40.171 -8.184 64.698 1.00 82.62 236 THR A CA 1
ATOM 1750 C C . THR A 1 236 ? -40.245 -9.539 63.993 1.00 82.62 236 THR A C 1
ATOM 1752 O O . THR A 1 236 ? -40.801 -10.495 64.531 1.00 82.62 236 THR A O 1
ATOM 1755 N N . GLY A 1 237 ? -39.747 -9.628 62.760 1.00 83.50 237 GLY A N 1
ATOM 1756 C CA . GLY A 1 237 ? -39.858 -10.843 61.952 1.00 83.50 237 GLY A CA 1
ATOM 1757 C C . GLY A 1 237 ? -39.756 -10.576 60.455 1.00 83.50 237 GLY A C 1
ATOM 1758 O O . GLY A 1 237 ? -39.497 -9.449 60.031 1.00 83.50 237 GLY A O 1
ATOM 1759 N N . ASP A 1 238 ? -39.961 -11.629 59.668 1.00 86.25 238 ASP A N 1
ATOM 1760 C CA . ASP A 1 238 ? -40.002 -11.544 58.212 1.00 86.25 238 ASP A CA 1
ATOM 1761 C C . ASP A 1 238 ? -41.411 -11.143 57.759 1.00 86.25 238 ASP A C 1
ATOM 1763 O O . ASP A 1 238 ? -42.378 -11.875 57.978 1.00 86.25 238 ASP A O 1
ATOM 1767 N N . PHE A 1 239 ? -41.520 -9.989 57.102 1.00 86.56 239 PHE A N 1
ATOM 1768 C CA . PHE A 1 239 ? -42.774 -9.475 56.555 1.00 86.56 239 PHE A CA 1
ATOM 1769 C C . PHE A 1 239 ? -42.707 -9.435 55.025 1.00 86.56 239 PHE A C 1
ATOM 1771 O O . PHE A 1 239 ? -41.740 -8.947 54.439 1.00 86.56 239 PHE A O 1
ATOM 1778 N N . ASP A 1 240 ? -43.752 -9.931 54.363 1.00 90.12 240 ASP A N 1
ATOM 1779 C CA . ASP A 1 240 ? -43.900 -9.831 52.910 1.00 90.12 240 ASP A CA 1
ATOM 1780 C C . ASP A 1 240 ? -44.469 -8.455 52.549 1.00 90.12 240 ASP A C 1
ATOM 1782 O O . ASP A 1 240 ? -45.681 -8.233 52.590 1.00 90.12 240 ASP A O 1
ATOM 1786 N N . THR A 1 241 ? -43.586 -7.522 52.195 1.00 89.44 241 THR A N 1
ATOM 1787 C CA . THR A 1 241 ? -43.948 -6.129 51.895 1.00 89.44 241 THR A CA 1
ATOM 1788 C C . THR A 1 241 ? -44.957 -5.988 50.753 1.00 89.44 241 TH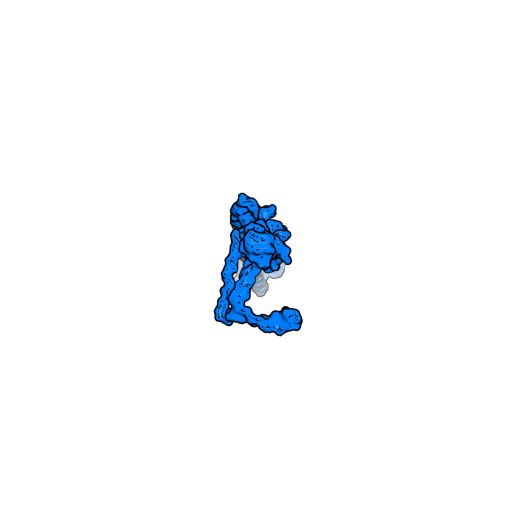R A C 1
ATOM 1790 O O . THR A 1 241 ? -45.641 -4.969 50.688 1.00 89.44 241 THR A O 1
ATOM 1793 N N . SER A 1 242 ? -45.114 -7.004 49.893 1.00 92.19 242 SER A N 1
ATOM 1794 C CA . SER A 1 242 ? -46.095 -6.991 48.800 1.00 92.19 242 SER A CA 1
ATOM 1795 C C . SER A 1 242 ? -47.553 -7.068 49.274 1.00 92.19 242 SER A C 1
ATOM 1797 O O . SER A 1 242 ? -48.458 -6.718 48.516 1.00 92.19 242 SER A O 1
ATOM 1799 N N . LYS A 1 243 ? -47.792 -7.479 50.528 1.00 93.19 243 LYS A N 1
ATOM 1800 C CA . LYS A 1 243 ? -49.134 -7.563 51.129 1.00 93.19 243 LYS A CA 1
ATOM 1801 C C . LYS A 1 243 ? -49.648 -6.232 51.669 1.00 93.19 243 LYS A C 1
ATOM 1803 O O . LYS A 1 243 ? -50.852 -6.085 51.862 1.00 93.19 243 LYS A O 1
ATOM 1808 N N . TYR A 1 244 ? -48.762 -5.272 51.920 1.00 92.38 244 TYR A N 1
ATOM 1809 C CA . TYR A 1 244 ? -49.101 -4.030 52.606 1.00 92.38 244 TYR A CA 1
ATOM 1810 C C . TYR A 1 244 ? -49.299 -2.884 51.611 1.00 92.38 244 TYR A C 1
ATOM 1812 O O . TYR A 1 244 ? -48.499 -2.674 50.703 1.00 92.38 244 TYR A O 1
ATOM 1820 N N . LEU A 1 245 ? -50.370 -2.114 51.805 1.00 88.94 245 LEU A N 1
ATOM 1821 C CA . LEU A 1 245 ? -50.663 -0.874 51.079 1.00 88.94 245 LEU A CA 1
ATOM 1822 C C . LEU A 1 245 ? -49.602 0.194 51.363 1.00 88.94 245 LEU A C 1
ATOM 1824 O O . LEU A 1 245 ? -49.189 0.924 50.464 1.00 88.94 245 LEU A O 1
ATOM 1828 N N . CYS A 1 246 ? -49.166 0.277 52.617 1.00 87.50 246 CYS A N 1
ATOM 1829 C CA . CYS A 1 246 ? -48.012 1.053 53.042 1.00 87.50 246 CYS A CA 1
ATOM 1830 C C . CYS A 1 246 ? -47.342 0.364 54.232 1.00 87.50 246 CYS A C 1
ATOM 1832 O O . CYS A 1 246 ? -47.992 -0.356 54.993 1.00 87.50 246 CYS A O 1
ATOM 1834 N N . TRP A 1 247 ? -46.039 0.571 54.380 1.00 90.38 247 TRP A N 1
ATOM 1835 C CA . TRP A 1 247 ? -45.272 0.047 55.500 1.00 90.38 247 TRP A CA 1
ATOM 1836 C C . TRP A 1 247 ? -44.110 0.977 55.841 1.00 90.38 247 TRP A C 1
ATOM 1838 O O . TRP A 1 247 ? -43.654 1.744 54.991 1.00 90.38 247 TRP A O 1
ATOM 1848 N N . ASP A 1 248 ? -43.650 0.900 57.085 1.00 86.38 248 ASP A N 1
ATOM 1849 C CA . ASP A 1 248 ? -42.494 1.629 57.595 1.00 86.38 248 ASP A CA 1
ATOM 1850 C C . ASP A 1 248 ? -41.727 0.778 58.624 1.00 86.38 248 ASP A C 1
ATOM 1852 O O . ASP A 1 248 ? -42.270 -0.170 59.199 1.00 86.38 248 ASP A O 1
ATOM 1856 N N . ILE A 1 249 ? -40.456 1.105 58.853 1.00 84.25 249 ILE A N 1
ATOM 1857 C CA . ILE A 1 249 ? -39.608 0.491 59.880 1.00 84.25 249 ILE A CA 1
ATOM 1858 C C . ILE A 1 249 ? -39.095 1.616 60.772 1.00 84.25 249 ILE A C 1
ATOM 1860 O O . ILE A 1 249 ? -38.259 2.422 60.365 1.00 84.25 249 ILE A O 1
ATOM 1864 N N . GLY A 1 250 ? -39.596 1.661 62.002 1.00 81.50 250 GLY A N 1
ATOM 1865 C CA . GLY A 1 250 ? -39.316 2.743 62.941 1.00 81.50 250 GLY A CA 1
ATOM 1866 C C . GLY A 1 250 ? -38.814 2.234 64.287 1.00 81.50 250 GLY A C 1
ATOM 1867 O O . GLY A 1 250 ? -38.830 1.029 64.542 1.00 81.50 250 GLY A O 1
ATOM 1868 N N . PRO A 1 251 ? -38.365 3.130 65.180 1.00 79.44 251 PRO A N 1
ATOM 1869 C CA . PRO A 1 251 ? -38.103 2.756 66.562 1.00 79.44 251 PRO A CA 1
ATOM 1870 C C . PRO A 1 251 ? -39.365 2.161 67.223 1.00 79.44 251 PRO A C 1
ATOM 1872 O O . PRO A 1 251 ? -40.497 2.446 66.805 1.00 79.44 251 PRO A O 1
ATOM 1875 N N . PRO A 1 252 ? -39.196 1.321 68.256 1.00 80.44 252 PRO A N 1
ATOM 1876 C CA . PRO A 1 252 ? -40.319 0.853 69.058 1.00 80.44 252 PRO A CA 1
ATOM 1877 C C . PRO A 1 252 ? -41.005 2.043 69.749 1.00 80.44 252 PRO A C 1
ATOM 1879 O O . PRO A 1 252 ? -40.352 3.027 70.092 1.00 80.44 252 PRO A O 1
ATOM 1882 N N . GLY A 1 253 ? -42.321 1.951 69.967 1.00 80.38 253 GLY A N 1
ATOM 1883 C CA . GLY A 1 253 ? -43.086 2.977 70.690 1.00 80.38 253 GLY A CA 1
ATOM 1884 C C . GLY A 1 253 ? -43.976 3.874 69.824 1.00 80.38 253 GLY A C 1
ATOM 1885 O O . GLY A 1 253 ? -44.466 4.889 70.311 1.00 80.38 253 GLY A O 1
ATOM 1886 N N . LEU A 1 254 ? -44.240 3.528 68.561 1.00 81.44 254 LEU A N 1
ATOM 1887 C CA . LEU A 1 254 ? -45.389 4.103 67.857 1.00 81.44 254 LEU A CA 1
ATOM 1888 C C . LEU A 1 254 ? -46.675 3.477 68.402 1.00 81.44 254 LEU A C 1
ATOM 1890 O O . LEU A 1 254 ? -46.859 2.261 68.397 1.00 81.44 254 LEU A O 1
ATOM 1894 N N . THR A 1 255 ? -47.571 4.333 68.870 1.00 80.00 255 THR A N 1
ATOM 1895 C CA . THR A 1 255 ? -48.926 3.976 69.284 1.00 80.00 255 THR A CA 1
ATOM 1896 C C . THR A 1 255 ? -49.912 4.405 68.207 1.00 80.00 255 THR A C 1
ATOM 1898 O O . THR A 1 255 ? -49.686 5.381 67.486 1.00 80.00 255 THR A O 1
ATOM 1901 N N . PHE A 1 256 ? -51.009 3.666 68.084 1.00 81.88 256 PHE A N 1
ATOM 1902 C CA . PHE A 1 256 ? -52.065 3.957 67.126 1.00 81.88 256 PHE A CA 1
ATOM 1903 C C . PHE A 1 256 ? -53.408 4.087 67.835 1.00 81.88 256 PHE A C 1
ATOM 1905 O O . PHE A 1 256 ? -53.697 3.388 68.807 1.00 81.88 256 PHE A O 1
ATOM 1912 N N . SER A 1 257 ? -54.240 4.990 67.334 1.00 84.31 257 SER A N 1
ATOM 1913 C CA . SER A 1 257 ? -55.631 5.132 67.754 1.00 84.31 257 SER A CA 1
ATOM 1914 C C . SER A 1 257 ? -56.499 5.502 66.557 1.00 84.31 257 SER A C 1
ATOM 1916 O O . SER A 1 257 ? -55.989 5.950 65.532 1.00 84.31 257 SER A O 1
ATOM 1918 N N . ILE A 1 258 ? -57.805 5.284 66.669 1.00 84.44 258 ILE A N 1
ATOM 1919 C CA . ILE A 1 258 ? -58.778 5.755 65.685 1.00 84.44 258 ILE A CA 1
ATOM 1920 C C . ILE A 1 258 ? -59.572 6.873 66.351 1.00 84.44 258 ILE A C 1
ATOM 1922 O O . ILE A 1 258 ? -60.081 6.691 67.459 1.00 84.44 258 ILE A O 1
ATOM 1926 N N . ASP A 1 259 ? -59.641 8.037 65.709 1.00 89.69 259 ASP A N 1
ATOM 1927 C CA . ASP A 1 259 ? -60.440 9.146 66.221 1.00 89.69 259 ASP A CA 1
ATOM 1928 C C . ASP A 1 259 ? -61.949 8.888 66.044 1.00 89.69 259 ASP A C 1
ATOM 1930 O O . ASP A 1 259 ? -62.392 7.943 65.392 1.00 89.69 259 ASP A O 1
ATOM 1934 N N . GLN A 1 260 ? -62.775 9.765 66.611 1.00 88.88 260 GLN A N 1
ATOM 1935 C CA . GLN A 1 260 ? -64.236 9.682 66.490 1.00 88.88 260 GLN A CA 1
ATOM 1936 C C . GLN A 1 260 ? -64.769 9.786 65.045 1.00 88.88 260 GLN A C 1
ATOM 1938 O O . GLN A 1 260 ? -65.941 9.499 64.814 1.00 88.88 260 GLN A O 1
ATOM 1943 N N . ASN A 1 261 ? -63.936 10.195 64.082 1.00 89.12 261 ASN A N 1
ATOM 1944 C CA . ASN A 1 261 ? -64.279 10.309 62.664 1.00 89.12 261 ASN A CA 1
ATOM 1945 C C . ASN A 1 261 ? -63.782 9.111 61.836 1.00 89.12 261 ASN A C 1
ATOM 1947 O O . ASN A 1 261 ? -64.008 9.078 60.627 1.00 89.12 261 ASN A O 1
ATOM 1951 N N . GLY A 1 262 ? -63.109 8.135 62.454 1.00 81.50 262 GLY A N 1
ATOM 1952 C CA . GLY A 1 262 ? -62.532 6.990 61.751 1.00 81.50 262 GLY A CA 1
ATOM 1953 C C . GLY A 1 262 ? -61.140 7.242 61.162 1.00 81.50 262 GLY A C 1
ATOM 1954 O O . GLY A 1 262 ? -60.667 6.423 60.376 1.00 81.50 262 GLY A O 1
ATOM 1955 N N . HIS A 1 263 ? -60.464 8.340 61.512 1.00 82.06 263 HIS A N 1
ATOM 1956 C CA . HIS A 1 263 ? -59.090 8.579 61.076 1.00 82.06 263 HIS A CA 1
ATOM 1957 C C . HIS A 1 263 ? -58.098 7.795 61.933 1.00 82.06 263 HIS A C 1
ATOM 1959 O O . HIS A 1 263 ? -58.154 7.841 63.162 1.00 82.06 263 HIS A O 1
ATOM 1965 N N . LEU A 1 264 ? -57.142 7.134 61.278 1.00 79.88 264 LEU A N 1
ATOM 1966 C CA . LEU A 1 264 ? -55.990 6.539 61.944 1.00 79.88 264 LEU A CA 1
ATOM 1967 C C . LEU A 1 264 ? -55.041 7.649 62.419 1.00 79.88 264 LEU A C 1
ATOM 1969 O O . LEU A 1 264 ? -54.514 8.411 61.609 1.00 79.88 264 LEU A O 1
ATOM 1973 N N . ILE A 1 265 ? -54.807 7.715 63.726 1.00 85.00 265 ILE A N 1
ATOM 1974 C CA . ILE A 1 265 ? -53.827 8.597 64.358 1.00 85.00 265 ILE A CA 1
ATOM 1975 C C . ILE A 1 265 ? -52.621 7.764 64.777 1.00 85.00 265 ILE A C 1
ATOM 1977 O O . ILE A 1 265 ? -52.753 6.807 65.542 1.00 85.00 265 ILE A O 1
ATOM 1981 N N . LEU A 1 266 ? -51.444 8.172 64.304 1.00 81.25 266 LEU A N 1
ATOM 1982 C CA . LEU A 1 266 ? -50.148 7.642 64.714 1.00 81.25 266 LEU A CA 1
ATOM 1983 C C . LEU A 1 266 ? -49.500 8.637 65.679 1.00 81.25 266 LEU A C 1
ATOM 1985 O O . LEU A 1 266 ? -49.353 9.812 65.344 1.00 81.25 266 LEU A O 1
ATOM 1989 N N . ALA A 1 267 ? -49.121 8.174 66.868 1.00 84.44 267 ALA A N 1
ATOM 1990 C CA . ALA A 1 267 ? -48.440 8.987 67.868 1.00 84.44 267 ALA A CA 1
ATOM 1991 C C . ALA A 1 267 ? -47.195 8.259 68.374 1.00 84.44 267 ALA A C 1
ATOM 1993 O O . ALA A 1 267 ? -47.261 7.100 68.783 1.00 84.44 267 ALA A O 1
ATOM 1994 N N . THR A 1 268 ? -46.055 8.942 68.377 1.00 79.19 268 THR A N 1
ATOM 1995 C CA . THR A 1 268 ? -44.869 8.483 69.103 1.00 79.19 268 THR A CA 1
ATOM 1996 C C . THR A 1 268 ? -45.137 8.580 70.596 1.00 79.19 268 THR A C 1
ATOM 1998 O O . THR A 1 268 ? -45.547 9.631 71.086 1.00 79.19 268 THR A O 1
ATOM 2001 N N . GLN A 1 269 ? -44.921 7.487 71.319 1.00 75.31 269 GLN A N 1
ATOM 2002 C CA . GLN A 1 269 ? -44.968 7.480 72.770 1.00 75.31 269 GLN A CA 1
ATOM 2003 C C . GLN A 1 269 ? -43.790 8.331 73.266 1.00 75.31 269 GLN A C 1
ATOM 2005 O O . GLN A 1 269 ? -42.639 7.904 73.189 1.00 75.31 269 GLN A O 1
ATOM 2010 N N . GLU A 1 270 ? -44.058 9.569 73.690 1.00 63.19 270 GLU A N 1
ATOM 2011 C CA . GLU A 1 270 ? -43.059 10.382 74.387 1.00 63.19 270 GLU A CA 1
ATOM 2012 C C . GLU A 1 270 ? -42.737 9.669 75.706 1.00 63.19 270 GLU A C 1
ATOM 2014 O O . GLU A 1 270 ? -43.592 9.561 76.588 1.00 63.19 270 GLU A O 1
ATOM 2019 N N . GLY A 1 271 ? -41.541 9.081 75.773 1.00 55.53 271 GLY A N 1
ATOM 2020 C CA . GLY A 1 271 ? -40.974 8.513 76.995 1.00 55.53 271 GLY A CA 1
ATOM 2021 C C . GLY A 1 271 ? -40.449 9.591 77.928 1.00 55.53 271 GLY A C 1
ATOM 2022 O O . GLY A 1 271 ? -39.918 10.602 77.415 1.00 55.53 271 GLY A O 1
#

Sequence (271 aa):
MGIRTSHLDVVPILDEVIGHAEVAGHKKTVVMPATKLAAQLDARRGPSLATLAELEADLDWGEGAEAKVWGDASSDKRGIYRKSGVSGQGQWTRIGPLPETDITHSLRVPDEETIEPFPQKADRAGTVMMFDADGQPTAGPTASDISNAQAHAQGITAARDAAEAAKKRAEEIAADVQETFDDAAQKAAQSVVSSVQSAVERAEAAKAKAEELLAAGSVFYGLYREDDHLILENGTGDFDTSKYLCWDIGPPGLTFSIDQNGHLILATQEG

Foldseek 3Di:
DFPLPPDPPPDPVAQWDWDWDADPNDTDIDIDGPVVVRVVVSLQADGEEQFPVVVFVQQQHAFNHKYAHQNHPDQVRGAIWGFHDGGPDGGTHGDGHDDPVSNVVHPDDPPPDPCPLDDDPVLQVQFDWDADPVRRIDGHDGPVVVVVVVVVVVVVVVVVVVVVVVVVVVVVVVVVVVVVVVVVVVVVVVVVVVVVVVVVVVVVVVVVVVVVLVVLVWKKWFWADDDPDIDIDIDDDDDDNVRGPDMDTGHPAWDWDADPVRDIDTDGDPD

Radius of gyration: 69.15 Å; chains: 1; bounding box: 151×34×156 Å

Secondary structure (DSSP, 8-state):
-----------TT-SEEEEEEEETTEEEEEEEEHHHHHHHHHHHEEEEES-HHHHHH---SPTT-EEEE---SSGGG-EEEEE-SSTTSS-EEEEEPPPHHHHGGG-PPPTT-----SPPTTTTTTEEEEE-TTS-EEEEEEHHHHHHHHHHHHHHHHHHHHHHHHHHHHHHHHHHHHHHHHHHHHHHHHHHHHHHHHHHHHHHHHHHHHHHHHHTT-EEEEEEEETTEEEEEEESS---GGG-SEEEEE-S-EEEEE-TTS-EEEEE---